Protein AF-X1HT19-F1 (afdb_monomer)

Radius of gyration: 30.24 Å; Cα contacts (8 Å, |Δi|>4): 237; chains: 1; bounding box: 86×41×74 Å

Sequence (241 aa):
MIETKEKNKDYINLGKIAEALSDKEFPFQIRIECEGREKFSLDYFKDFQGKMKNRTETDIIKILRSIRDYGFSFPFFYWKNSKNISYVMDGHGRLLALQLFKRMGGKLPLFPACHVFAKDKKEAKQKLLRLNSRFGTFDPEGMKEFVSGLEINIDDLDLPEFNMEEIIRSDETIGDDKIPEDIKSITRVGDLWELNEHRVLCGDSTDAEQVEKLMAGEKANMVFTDPPYGVKYDGTHLSSE

Foldseek 3Di:
DDPDPPPDDQDADLVVLCVLVVPDDPPDAADAQDAAPDWADLVQEDELCPVVDDDHSLLLSLLSVCCRPVGNNDAFEWEQAPVRRIYGLPCNSVSVSVVSSVVVVHDDDTTHYYYDDDHHSVRSVVVSCVVVDDDDDDDLVVVLVVCPPDPDPQSSDDDPRDDVCVSVCVVPPPCPPPDPPDDDDPDDQQDWDDDDPAIDGNYDPVDPVSVCVRQVPHDDPDDDDDDDDPDPDPPPPPPDD

Mean predicted aligned error: 15.37 Å

pLDDT: mean 82.14, std 17.75, range [32.72, 98.06]

Organism: NCBI:txid412755

Nearest PDB structures (foldseek):
  7ng0-assembly1_A-2  TM=6.475E-01  e=1.897E-04  Geobacillus thermoleovorans CCB_US3_UF5
  6ky4-assembly1_A  TM=7.482E-01  e=6.050E-04  Arabidopsis thaliana
  6sdk-assembly1_B  TM=6.100E-01  e=1.048E-03  Bacillus subtilis subsp. subtilis str. 168
  5uje-assembly1_A  TM=7.237E-01  e=7.070E-02  Staphylococcus aureus subsp. aureus str. Newman

Structure (mmCIF, N/CA/C/O backbone):
data_AF-X1HT19-F1
#
_entry.id   AF-X1HT19-F1
#
loop_
_atom_site.group_PDB
_atom_site.id
_atom_site.type_symbol
_atom_site.label_atom_id
_atom_site.label_alt_id
_atom_site.label_comp_id
_atom_site.label_asym_id
_atom_site.label_entity_id
_atom_site.label_seq_id
_atom_site.pdbx_PDB_ins_code
_atom_site.Cartn_x
_atom_site.Cartn_y
_atom_site.Cartn_z
_atom_site.occupancy
_atom_site.B_iso_or_equiv
_atom_site.auth_seq_id
_atom_site.auth_comp_id
_atom_site.auth_asym_id
_atom_site.auth_atom_id
_atom_site.pdbx_PDB_model_num
ATOM 1 N N . MET A 1 1 ? 46.184 -12.257 8.912 1.00 36.41 1 MET A N 1
ATOM 2 C CA . MET A 1 1 ? 44.920 -12.691 8.284 1.00 36.41 1 MET A CA 1
ATOM 3 C C . MET A 1 1 ? 43.797 -12.045 9.065 1.00 36.41 1 MET A C 1
ATOM 5 O O . MET A 1 1 ? 43.616 -12.382 10.223 1.00 36.41 1 MET A O 1
ATOM 9 N N . ILE A 1 2 ? 43.171 -11.016 8.498 1.00 32.72 2 ILE A N 1
ATOM 10 C CA . ILE A 1 2 ? 42.092 -10.277 9.156 1.00 32.72 2 ILE A CA 1
ATOM 11 C C . ILE A 1 2 ? 40.796 -10.982 8.766 1.00 32.72 2 ILE A C 1
ATOM 13 O O . ILE A 1 2 ? 40.351 -10.858 7.625 1.00 32.72 2 ILE A O 1
ATOM 17 N N . GLU A 1 3 ? 40.221 -11.740 9.698 1.00 37.66 3 GLU A N 1
ATOM 18 C CA . GLU A 1 3 ? 38.837 -12.206 9.615 1.00 37.66 3 GLU A CA 1
ATOM 19 C C . GLU A 1 3 ? 37.923 -10.985 9.510 1.00 37.66 3 GLU A C 1
ATOM 21 O O . GLU A 1 3 ? 37.617 -10.303 10.490 1.00 37.66 3 GLU A O 1
ATOM 26 N N . THR A 1 4 ? 37.496 -10.675 8.292 1.00 34.09 4 THR A N 1
ATOM 27 C CA . THR A 1 4 ? 36.419 -9.718 8.068 1.00 34.09 4 THR A CA 1
ATOM 28 C C . THR A 1 4 ? 35.130 -10.515 8.005 1.00 34.09 4 THR A C 1
ATOM 30 O O . THR A 1 4 ? 34.792 -11.103 6.985 1.00 34.09 4 THR A O 1
ATOM 33 N N . LYS A 1 5 ? 34.442 -10.548 9.151 1.00 33.91 5 LYS A N 1
ATOM 34 C CA . LYS A 1 5 ? 33.054 -10.985 9.312 1.00 33.91 5 LYS A CA 1
ATOM 35 C C . LYS A 1 5 ? 32.214 -10.495 8.127 1.00 33.91 5 LYS A C 1
ATOM 37 O O . LYS A 1 5 ? 31.996 -9.288 7.985 1.00 33.91 5 LYS A O 1
ATOM 42 N N . GLU A 1 6 ? 31.737 -11.419 7.297 1.00 36.56 6 GLU A N 1
ATOM 43 C CA . GLU A 1 6 ? 30.665 -11.146 6.344 1.00 36.56 6 GLU A CA 1
ATOM 44 C C . GLU A 1 6 ? 29.444 -10.680 7.142 1.00 36.56 6 GLU A C 1
ATOM 46 O O . GLU A 1 6 ? 28.810 -11.438 7.871 1.00 36.56 6 GLU A O 1
ATOM 51 N N . LYS A 1 7 ? 29.153 -9.379 7.071 1.00 36.06 7 LYS A N 1
ATOM 52 C CA . LYS A 1 7 ? 27.940 -8.803 7.647 1.00 36.06 7 LYS A CA 1
ATOM 53 C C . LYS A 1 7 ? 26.733 -9.436 6.949 1.00 36.06 7 LYS A C 1
ATOM 55 O O . LYS A 1 7 ? 26.599 -9.293 5.735 1.00 36.06 7 LYS A O 1
ATOM 60 N N . ASN A 1 8 ? 25.888 -10.098 7.742 1.00 34.25 8 ASN A N 1
ATOM 61 C CA . ASN A 1 8 ? 24.535 -10.560 7.421 1.00 34.25 8 ASN A CA 1
ATOM 62 C C . ASN A 1 8 ? 23.874 -9.664 6.359 1.00 34.25 8 ASN A C 1
ATOM 64 O O . ASN A 1 8 ? 23.547 -8.509 6.631 1.00 34.25 8 ASN A O 1
ATOM 68 N N . LYS A 1 9 ? 23.709 -10.175 5.134 1.00 46.25 9 LYS A N 1
ATOM 69 C CA . LYS A 1 9 ? 22.774 -9.591 4.1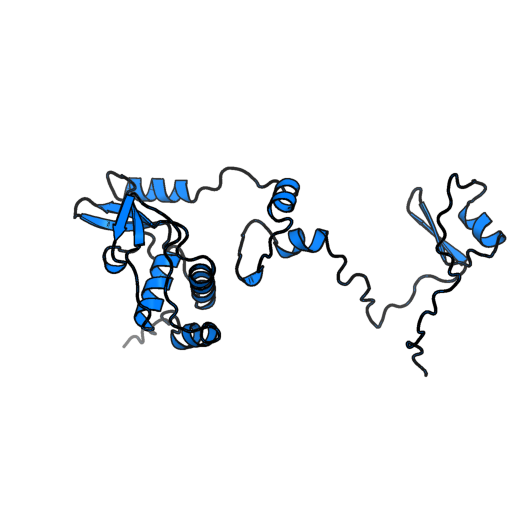69 1.00 46.25 9 LYS A CA 1
ATOM 70 C C . LYS A 1 9 ? 21.382 -9.980 4.647 1.00 46.25 9 LYS A C 1
ATOM 72 O O . LYS A 1 9 ? 21.109 -11.172 4.714 1.00 46.25 9 LYS A O 1
ATOM 77 N N . ASP A 1 10 ? 20.544 -8.995 4.949 1.00 51.00 10 ASP A N 1
ATOM 78 C CA . ASP A 1 10 ? 19.111 -9.163 5.204 1.00 51.00 10 ASP A CA 1
ATOM 79 C C . ASP A 1 10 ? 18.478 -9.957 4.046 1.00 51.00 10 ASP A C 1
ATOM 81 O O . ASP A 1 10 ? 18.196 -9.418 2.971 1.00 51.00 10 ASP A O 1
ATOM 85 N N . TYR A 1 11 ? 18.363 -11.274 4.210 1.00 68.81 11 TYR A N 1
ATOM 86 C CA . TYR A 1 11 ? 17.832 -12.171 3.192 1.00 68.81 11 TYR A CA 1
ATOM 87 C C . TYR A 1 11 ? 16.327 -12.280 3.401 1.00 68.81 11 TYR A C 1
ATOM 89 O O . TYR A 1 11 ? 15.886 -12.928 4.342 1.00 68.81 11 TYR A O 1
ATOM 97 N N . ILE A 1 12 ? 15.553 -11.665 2.503 1.00 82.44 12 ILE A N 1
ATOM 98 C CA . ILE A 1 12 ? 14.099 -11.839 2.451 1.00 82.44 12 ILE A CA 1
ATOM 99 C C . ILE A 1 12 ? 13.795 -13.323 2.209 1.00 82.44 12 ILE A C 1
ATOM 101 O O . ILE A 1 12 ? 14.157 -13.871 1.159 1.00 82.44 12 ILE A O 1
ATOM 105 N N . ASN A 1 13 ? 13.125 -13.971 3.160 1.00 87.75 13 ASN A N 1
ATOM 106 C CA . ASN A 1 13 ? 12.771 -15.385 3.054 1.00 87.75 13 ASN A CA 1
ATOM 107 C C . ASN A 1 13 ? 11.537 -15.586 2.154 1.00 87.75 13 ASN A C 1
ATOM 109 O O . ASN A 1 13 ? 10.400 -15.355 2.561 1.00 87.75 13 ASN A O 1
ATOM 113 N N . LEU A 1 14 ? 11.767 -16.064 0.926 1.00 86.75 14 LEU A N 1
ATOM 114 C CA . LEU A 1 14 ? 10.705 -16.344 -0.048 1.00 86.75 14 LEU A CA 1
ATOM 115 C C . LEU A 1 14 ? 9.724 -17.429 0.418 1.00 86.75 14 LEU A C 1
ATOM 117 O O . LEU A 1 14 ? 8.536 -17.322 0.137 1.00 86.75 14 LEU A O 1
ATOM 121 N N . GLY A 1 15 ? 10.204 -18.448 1.140 1.00 85.62 15 GLY A N 1
ATOM 122 C CA . GLY A 1 15 ? 9.357 -19.524 1.662 1.00 85.62 15 GLY A CA 1
ATOM 123 C C . GLY A 1 15 ? 8.329 -18.992 2.655 1.00 85.62 15 GLY A C 1
ATOM 124 O O . GLY A 1 15 ? 7.144 -19.259 2.501 1.00 85.62 15 GLY A O 1
ATOM 125 N N . LYS A 1 16 ? 8.770 -18.132 3.582 1.00 88.00 16 LYS A N 1
ATOM 126 C CA . LYS A 1 16 ? 7.892 -17.465 4.556 1.00 88.00 16 LYS A CA 1
ATOM 127 C C . LYS A 1 16 ? 6.823 -16.597 3.880 1.00 88.00 16 LYS A C 1
ATOM 129 O O . LYS A 1 16 ? 5.685 -16.561 4.332 1.00 88.00 16 LYS A O 1
ATOM 134 N N . ILE A 1 17 ? 7.178 -15.894 2.800 1.00 89.00 17 ILE A N 1
ATOM 135 C CA . ILE A 1 17 ? 6.220 -15.072 2.043 1.00 89.00 17 ILE A CA 1
ATOM 136 C C . ILE A 1 17 ? 5.193 -15.955 1.328 1.00 89.00 17 ILE A C 1
ATOM 138 O O . ILE A 1 17 ? 4.002 -15.660 1.389 1.00 89.00 17 ILE A O 1
ATOM 142 N N . ALA A 1 18 ? 5.639 -17.020 0.656 1.00 86.38 18 ALA A N 1
ATOM 143 C CA . ALA A 1 18 ? 4.750 -17.939 -0.050 1.00 86.38 18 ALA A CA 1
ATOM 144 C C . ALA A 1 18 ? 3.794 -18.658 0.915 1.00 86.38 18 ALA A C 1
ATOM 146 O O . ALA A 1 18 ? 2.601 -18.735 0.639 1.00 86.38 18 ALA A O 1
ATOM 147 N N . GLU A 1 19 ? 4.299 -19.117 2.062 1.00 87.38 19 GLU A N 1
ATOM 148 C CA . GLU A 1 19 ? 3.508 -19.736 3.130 1.00 87.38 19 GLU A CA 1
ATOM 149 C C . GLU A 1 19 ? 2.428 -18.776 3.649 1.00 87.38 19 GLU A C 1
ATOM 151 O O . GLU A 1 19 ? 1.248 -19.117 3.628 1.00 87.38 19 GLU A O 1
ATOM 156 N N . ALA A 1 20 ? 2.792 -17.531 3.978 1.00 86.50 20 ALA A N 1
ATOM 157 C CA . ALA A 1 20 ? 1.858 -16.511 4.474 1.00 86.50 20 ALA A CA 1
ATOM 158 C C . ALA A 1 20 ? 0.799 -16.040 3.450 1.00 86.50 20 ALA A C 1
ATOM 160 O O . ALA A 1 20 ? -0.108 -15.270 3.796 1.00 86.50 20 ALA A O 1
ATOM 161 N N . LEU A 1 21 ? 0.942 -16.438 2.182 1.00 84.69 21 LEU A N 1
ATOM 162 C CA . LEU A 1 21 ? 0.009 -16.153 1.090 1.00 84.69 21 LEU A CA 1
ATOM 163 C C . LEU A 1 21 ? -0.707 -17.413 0.578 1.00 84.69 21 LEU A C 1
ATOM 165 O O . LEU A 1 21 ? -1.577 -17.293 -0.286 1.00 84.69 21 LEU A O 1
ATOM 169 N N . SER A 1 22 ? -0.357 -18.596 1.092 1.00 77.94 22 SER A N 1
ATOM 170 C CA . SER A 1 22 ? -0.815 -19.892 0.576 1.00 77.94 22 SER A CA 1
ATOM 171 C C . SER A 1 22 ? -2.309 -20.153 0.788 1.00 77.94 22 SER A C 1
ATOM 173 O O . SER A 1 22 ? -2.908 -20.891 0.008 1.00 77.94 22 SER A O 1
ATOM 175 N N . ASP A 1 23 ? -2.930 -19.466 1.748 1.00 70.31 23 ASP A N 1
ATOM 176 C CA . ASP A 1 23 ? -4.338 -19.636 2.128 1.00 70.31 23 ASP A CA 1
ATOM 177 C C . ASP A 1 23 ? -5.349 -19.298 1.009 1.00 70.31 23 ASP A C 1
ATOM 179 O O . ASP A 1 23 ? -6.526 -19.634 1.125 1.00 70.31 23 ASP A O 1
ATOM 183 N N . LYS A 1 24 ? -4.933 -18.608 -0.068 1.00 65.19 24 LYS A N 1
ATOM 184 C CA . LYS A 1 24 ? -5.828 -18.130 -1.146 1.00 65.19 24 LYS A CA 1
ATOM 185 C C . LYS A 1 24 ? -5.194 -18.200 -2.543 1.00 65.19 24 LYS A C 1
ATOM 187 O O . LYS A 1 24 ? -5.020 -17.165 -3.180 1.00 65.19 24 LYS A O 1
ATOM 192 N N . GLU A 1 25 ? -4.850 -19.406 -3.004 1.00 70.75 25 GLU A N 1
ATOM 193 C CA . GLU A 1 25 ? -4.277 -19.673 -4.340 1.00 70.75 25 GLU A CA 1
ATOM 194 C C . GLU A 1 25 ? -3.026 -18.830 -4.643 1.00 70.75 25 GLU A C 1
ATOM 196 O O . GLU A 1 25 ? -3.057 -17.817 -5.342 1.00 70.75 25 GLU A O 1
ATOM 201 N N . PHE A 1 26 ? -1.879 -19.266 -4.122 1.00 82.00 26 PHE A N 1
ATOM 202 C CA . PHE A 1 26 ? -0.587 -18.677 -4.456 1.00 82.00 26 PHE A CA 1
ATOM 203 C C . PHE A 1 26 ? 0.192 -19.583 -5.430 1.00 82.00 26 PHE A C 1
ATOM 205 O O . PHE A 1 26 ? 0.350 -20.771 -5.148 1.00 82.00 26 PHE A O 1
ATOM 212 N N . PRO A 1 27 ? 0.735 -19.057 -6.544 1.00 86.50 27 PRO A N 1
ATOM 213 C CA . PRO A 1 27 ? 0.654 -17.669 -6.994 1.00 86.50 27 PRO A CA 1
ATOM 214 C C . PRO A 1 27 ? -0.698 -17.328 -7.646 1.00 86.50 27 PRO A C 1
ATOM 216 O O . PRO A 1 27 ? -1.184 -18.055 -8.508 1.00 86.50 27 PRO A O 1
ATOM 219 N N . PHE A 1 28 ? -1.244 -16.161 -7.304 1.00 92.81 28 PHE A N 1
ATOM 220 C CA . PHE A 1 28 ? -2.500 -15.654 -7.863 1.00 92.81 28 PHE A CA 1
ATOM 221 C C . PHE A 1 28 ? -2.304 -14.945 -9.215 1.00 92.81 28 PHE A C 1
ATOM 223 O O . PHE A 1 28 ? -1.209 -14.499 -9.570 1.00 92.81 28 PHE A O 1
ATOM 230 N N . GLN A 1 29 ? -3.382 -14.782 -9.985 1.00 94.12 29 GLN A N 1
ATOM 231 C CA . GLN A 1 29 ? -3.354 -13.947 -11.188 1.00 94.12 29 GLN A CA 1
ATOM 232 C C . GLN A 1 29 ? -3.490 -12.462 -10.822 1.00 94.12 29 GLN A C 1
ATOM 234 O O . GLN A 1 29 ? -4.456 -12.052 -10.184 1.00 94.12 29 GLN A O 1
ATOM 239 N N . ILE A 1 30 ? -2.543 -11.635 -11.270 1.00 96.81 30 ILE A N 1
ATOM 240 C CA . ILE A 1 30 ? -2.594 -10.183 -11.054 1.00 96.81 30 ILE A CA 1
ATOM 241 C C . ILE A 1 30 ? -3.593 -9.550 -12.029 1.00 96.81 30 ILE A C 1
ATOM 243 O O . ILE A 1 30 ? -3.410 -9.627 -13.248 1.00 96.81 30 ILE A O 1
ATOM 247 N N . ARG A 1 31 ? -4.613 -8.876 -11.487 1.00 97.19 31 ARG A N 1
ATOM 248 C CA . ARG A 1 31 ? -5.539 -8.021 -12.246 1.00 97.19 31 ARG A CA 1
ATOM 249 C C . ARG A 1 31 ? -4.945 -6.622 -12.411 1.00 97.19 31 ARG A C 1
ATOM 251 O O . ARG A 1 31 ? -4.288 -6.122 -11.501 1.00 97.19 31 ARG A O 1
ATOM 258 N N . ILE A 1 32 ? -5.141 -5.998 -13.570 1.00 97.94 32 ILE A N 1
ATOM 259 C CA . ILE A 1 32 ? -4.747 -4.603 -13.809 1.00 97.94 32 ILE A CA 1
ATOM 260 C C . ILE A 1 32 ? -5.992 -3.738 -13.646 1.00 97.94 32 ILE A C 1
ATOM 262 O O . ILE A 1 32 ? -6.886 -3.817 -14.479 1.00 97.94 32 ILE A O 1
ATOM 266 N N . GLU A 1 33 ? -6.011 -2.917 -12.599 1.00 97.75 33 GLU A N 1
ATOM 267 C CA . GLU A 1 33 ? -7.169 -2.100 -12.193 1.00 97.75 33 GLU A CA 1
ATOM 268 C C . GLU A 1 33 ? -6.860 -0.600 -12.327 1.00 97.75 33 GLU A C 1
ATOM 270 O O . GLU A 1 33 ? -7.429 0.250 -11.649 1.00 97.75 33 GLU A O 1
ATOM 275 N N . CYS A 1 34 ? -5.890 -0.258 -13.179 1.00 97.12 34 CYS A N 1
ATOM 276 C CA . CYS A 1 34 ? -5.561 1.122 -13.502 1.00 97.12 34 CYS A CA 1
ATOM 277 C C . CYS A 1 34 ? -5.062 1.273 -14.936 1.00 97.12 34 CYS A C 1
ATOM 279 O O . CYS A 1 34 ? -4.652 0.314 -15.599 1.00 97.12 34 CYS A O 1
ATOM 281 N N . GLU A 1 35 ? -5.046 2.520 -15.390 1.00 94.94 35 GLU A N 1
ATOM 282 C CA . GLU A 1 35 ? -4.479 2.907 -16.671 1.00 94.94 35 GLU A CA 1
ATOM 283 C C . GLU A 1 35 ? -3.213 3.747 -16.497 1.00 94.94 35 GLU A C 1
ATOM 285 O O . GLU A 1 35 ? -2.925 4.334 -15.454 1.00 94.94 35 GLU A O 1
ATOM 290 N N . GLY A 1 36 ? -2.428 3.787 -17.563 1.00 90.25 36 GLY A N 1
ATOM 291 C CA . GLY A 1 36 ? -1.215 4.574 -17.689 1.00 90.25 36 GLY A CA 1
ATOM 292 C C . GLY A 1 36 ? -0.989 4.851 -19.165 1.00 90.25 36 GLY A C 1
ATOM 293 O O . GLY A 1 36 ? -1.585 4.196 -20.023 1.00 90.25 36 GLY A O 1
ATOM 294 N N . ARG A 1 37 ? -0.125 5.818 -19.476 1.00 91.25 37 ARG A N 1
ATOM 295 C CA . ARG A 1 37 ? 0.134 6.189 -20.875 1.00 91.25 37 ARG A CA 1
ATOM 296 C C . ARG A 1 37 ? 0.699 5.017 -21.686 1.00 91.25 37 ARG A C 1
ATOM 298 O O . ARG A 1 37 ? 0.414 4.907 -22.872 1.00 91.25 37 ARG A O 1
ATOM 305 N N . GLU A 1 38 ? 1.501 4.166 -21.053 1.00 93.00 38 GLU A N 1
ATOM 306 C CA . GLU A 1 38 ? 2.159 3.016 -21.676 1.00 93.00 38 GLU A CA 1
ATOM 307 C C . GLU A 1 38 ? 2.067 1.784 -20.761 1.00 93.00 38 GLU A C 1
ATOM 309 O O . GLU A 1 38 ? 1.816 1.912 -19.561 1.00 93.00 38 GLU A O 1
ATOM 314 N N . LYS A 1 39 ? 2.284 0.583 -21.313 1.00 96.00 39 LYS A N 1
ATOM 315 C CA . LYS A 1 39 ? 2.328 -0.679 -20.556 1.00 96.00 39 LYS A CA 1
ATOM 316 C C . LYS A 1 39 ? 3.657 -1.389 -20.802 1.00 96.00 39 LYS A C 1
ATOM 318 O O . LYS A 1 39 ? 4.048 -1.572 -21.952 1.00 96.00 39 LYS A O 1
ATOM 323 N N . PHE A 1 40 ? 4.338 -1.815 -19.740 1.00 96.50 40 PHE A N 1
ATOM 324 C CA . PHE A 1 40 ? 5.678 -2.409 -19.828 1.00 96.50 40 PHE A CA 1
ATOM 325 C C . PHE A 1 40 ? 5.797 -3.719 -19.047 1.00 96.50 40 PHE A C 1
ATOM 327 O O . PHE A 1 40 ? 5.140 -3.909 -18.027 1.00 96.50 40 PHE A O 1
ATOM 334 N N . SER A 1 41 ? 6.693 -4.608 -19.489 1.00 97.38 41 SER A N 1
ATOM 335 C CA . SER A 1 41 ? 7.158 -5.716 -18.646 1.00 97.38 41 SER A CA 1
ATOM 336 C C . SER A 1 41 ? 7.875 -5.153 -17.419 1.00 97.38 41 SER A C 1
ATOM 338 O O . SER A 1 41 ? 8.585 -4.152 -17.525 1.00 97.38 41 SER A O 1
ATOM 340 N N . LEU A 1 42 ? 7.752 -5.822 -16.270 1.00 96.19 42 LEU A N 1
ATOM 341 C CA . LEU A 1 42 ? 8.456 -5.420 -15.050 1.00 96.19 42 LEU A CA 1
ATOM 342 C C . LEU A 1 42 ? 9.980 -5.336 -15.255 1.00 96.19 42 LEU A C 1
ATOM 344 O O . LEU A 1 42 ? 10.629 -4.457 -14.693 1.00 96.19 42 LEU A O 1
ATOM 348 N N . ASP A 1 43 ? 10.540 -6.202 -16.109 1.00 95.06 43 ASP A N 1
ATOM 349 C CA . ASP A 1 43 ? 11.981 -6.256 -16.400 1.00 95.06 43 ASP A CA 1
ATOM 350 C C . ASP A 1 43 ? 12.493 -5.009 -17.149 1.00 95.06 43 ASP A C 1
ATOM 352 O O . ASP A 1 43 ? 13.702 -4.793 -17.252 1.00 95.06 43 ASP A O 1
ATOM 356 N N . TYR A 1 44 ? 11.590 -4.167 -17.665 1.00 94.44 44 TYR A N 1
ATOM 357 C CA . TYR A 1 44 ? 11.942 -2.901 -18.309 1.00 94.44 44 TYR A CA 1
ATOM 358 C C . TYR A 1 44 ? 12.476 -1.862 -17.316 1.00 94.44 44 TYR A C 1
ATOM 360 O O . TYR A 1 44 ? 13.194 -0.938 -17.710 1.00 94.44 44 TYR A O 1
ATOM 368 N N . PHE A 1 45 ? 12.132 -1.992 -16.034 1.00 95.06 45 PHE A N 1
ATOM 369 C CA . PHE A 1 45 ? 12.453 -0.986 -15.039 1.00 95.06 45 PHE A CA 1
ATOM 370 C C . PHE A 1 45 ? 13.610 -1.378 -14.124 1.00 95.06 45 PHE A C 1
ATOM 372 O O . PHE A 1 45 ? 13.739 -2.515 -13.671 1.00 95.06 45 PHE A O 1
ATOM 379 N N . LYS A 1 46 ? 14.420 -0.377 -13.777 1.00 94.81 46 LYS A N 1
ATOM 380 C CA . LYS A 1 46 ? 15.380 -0.441 -12.673 1.00 94.81 46 LYS A CA 1
ATOM 381 C C . LYS A 1 46 ? 14.876 0.360 -11.481 1.00 94.81 46 LYS A C 1
ATOM 383 O O . LYS A 1 46 ? 14.141 1.330 -11.632 1.00 94.81 46 LYS A O 1
ATOM 388 N N . ASP A 1 47 ? 15.318 -0.022 -10.294 1.00 92.50 47 ASP A N 1
ATOM 389 C CA . ASP A 1 47 ? 15.048 0.731 -9.074 1.00 92.50 47 ASP A CA 1
ATOM 390 C C . ASP A 1 47 ? 15.810 2.074 -9.074 1.00 92.50 47 ASP A C 1
ATOM 392 O O . ASP A 1 47 ? 17.005 2.118 -9.396 1.00 92.50 47 ASP A O 1
ATOM 396 N N . PHE A 1 48 ? 15.122 3.180 -8.760 1.00 93.06 48 PHE A N 1
ATOM 397 C CA . PHE A 1 48 ? 15.743 4.507 -8.655 1.00 93.06 48 PHE A CA 1
ATOM 398 C C . PHE A 1 48 ? 16.191 4.851 -7.232 1.00 93.06 48 PHE A C 1
ATOM 400 O O . PHE A 1 48 ? 17.215 5.523 -7.055 1.00 93.06 48 PHE A O 1
ATOM 407 N N . GLN A 1 49 ? 15.409 4.431 -6.234 1.00 84.94 49 GLN A N 1
ATOM 408 C CA . GLN A 1 49 ? 15.542 4.819 -4.830 1.00 84.94 49 GLN A CA 1
ATOM 409 C C . GLN A 1 49 ? 16.792 4.238 -4.148 1.00 84.94 49 GLN A C 1
ATOM 411 O O . GLN A 1 49 ? 17.345 4.861 -3.237 1.00 84.94 49 GLN A O 1
ATOM 416 N N . GLY A 1 50 ? 17.283 3.086 -4.597 1.00 84.69 50 GLY A N 1
ATOM 417 C CA . GLY A 1 50 ? 18.380 2.365 -3.969 1.00 84.69 50 GLY A CA 1
ATOM 418 C C . GLY A 1 50 ? 18.036 1.954 -2.535 1.00 84.69 50 GLY A C 1
ATOM 419 O O . GLY A 1 50 ? 16.924 1.542 -2.232 1.00 84.69 50 GLY A O 1
ATOM 420 N N . LYS A 1 51 ? 18.995 2.105 -1.616 1.00 82.19 51 LYS A N 1
ATOM 421 C CA . LYS A 1 51 ? 18.871 1.678 -0.208 1.00 82.19 51 LYS A CA 1
ATOM 422 C C . LYS A 1 51 ? 18.159 2.689 0.707 1.00 82.19 51 LYS A C 1
ATOM 424 O O . LYS A 1 51 ? 18.402 2.699 1.906 1.00 82.19 51 LYS A O 1
ATOM 429 N N . MET A 1 52 ? 17.347 3.594 0.161 1.00 80.19 52 MET A N 1
ATOM 430 C CA . MET A 1 52 ? 16.702 4.644 0.966 1.00 80.19 52 MET A CA 1
ATOM 431 C C . MET A 1 52 ? 15.609 4.093 1.893 1.00 80.19 52 MET A C 1
ATOM 433 O O . MET A 1 52 ? 15.378 4.658 2.955 1.00 80.19 52 MET A O 1
ATOM 437 N N . LYS A 1 53 ? 14.916 3.025 1.476 1.00 82.19 53 LYS A N 1
ATOM 438 C CA . LYS A 1 53 ? 13.874 2.352 2.260 1.00 82.19 53 LYS A CA 1
ATOM 439 C C . LYS A 1 53 ? 14.106 0.847 2.218 1.00 82.19 53 LYS A C 1
ATOM 441 O O . LYS A 1 53 ? 14.070 0.254 1.139 1.00 82.19 53 LYS A O 1
ATOM 446 N N . ASN A 1 54 ? 14.319 0.253 3.386 1.00 85.25 54 ASN A N 1
ATOM 447 C CA . ASN A 1 54 ? 14.351 -1.197 3.550 1.00 85.25 54 ASN A CA 1
ATOM 448 C C . ASN A 1 54 ? 12.919 -1.727 3.663 1.00 85.25 54 ASN A C 1
ATOM 450 O O . ASN A 1 54 ? 12.019 -0.987 4.057 1.00 85.25 54 ASN A O 1
ATOM 454 N N . ARG A 1 55 ? 12.712 -2.984 3.273 1.00 88.62 55 ARG A N 1
ATOM 455 C CA . ARG A 1 55 ? 11.419 -3.667 3.361 1.00 88.62 55 ARG A CA 1
ATOM 456 C C . ARG A 1 55 ? 11.631 -5.066 3.905 1.00 88.62 55 ARG A C 1
ATOM 458 O O . ARG A 1 55 ? 12.533 -5.767 3.447 1.00 88.62 55 ARG A O 1
ATOM 465 N N . THR A 1 56 ? 10.807 -5.420 4.873 1.00 91.31 56 THR A N 1
ATOM 466 C CA . THR A 1 56 ? 10.756 -6.725 5.532 1.00 91.31 56 THR A CA 1
ATOM 467 C C . THR A 1 56 ? 9.875 -7.696 4.745 1.00 91.31 56 THR A C 1
ATOM 469 O O . THR A 1 56 ? 9.144 -7.285 3.841 1.00 91.31 56 THR A O 1
ATOM 472 N N . GLU A 1 57 ? 9.893 -8.986 5.089 1.00 92.00 57 GLU A N 1
ATOM 473 C CA . GLU A 1 57 ? 8.936 -9.957 4.543 1.00 92.00 57 GLU A CA 1
ATOM 474 C C . GLU A 1 57 ? 7.491 -9.513 4.774 1.00 92.00 57 GLU A C 1
ATOM 476 O O . GLU A 1 57 ? 6.669 -9.630 3.869 1.00 92.00 57 GLU A O 1
ATOM 481 N N . THR A 1 58 ? 7.196 -8.967 5.956 1.00 90.38 58 THR A N 1
ATOM 482 C CA . THR A 1 58 ? 5.862 -8.483 6.319 1.00 90.38 58 THR A CA 1
ATOM 483 C C . THR A 1 58 ? 5.4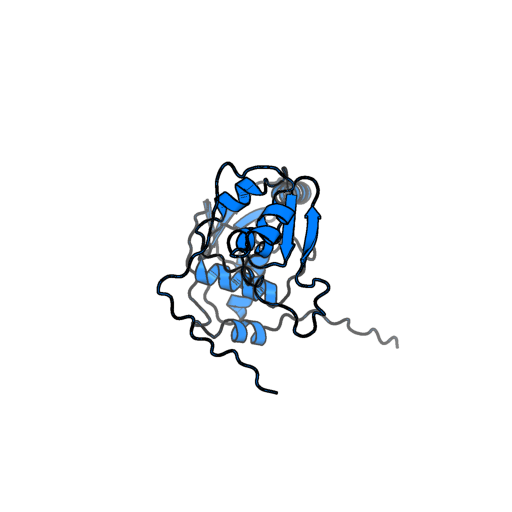00 -7.377 5.373 1.00 90.38 58 THR A C 1
ATOM 485 O O . THR A 1 58 ? 4.286 -7.451 4.860 1.00 90.38 58 THR A O 1
ATOM 488 N N . ASP A 1 59 ? 6.264 -6.409 5.053 1.00 91.69 59 ASP A N 1
ATOM 489 C CA . ASP A 1 59 ? 5.936 -5.341 4.095 1.00 91.69 59 ASP A CA 1
ATOM 490 C C . ASP A 1 59 ? 5.618 -5.910 2.708 1.00 91.69 59 ASP A C 1
ATOM 492 O O . ASP A 1 59 ? 4.684 -5.471 2.037 1.00 91.69 59 ASP A O 1
ATOM 496 N N . ILE A 1 60 ? 6.395 -6.905 2.266 1.00 93.69 60 ILE A N 1
ATOM 497 C CA . ILE A 1 60 ? 6.172 -7.563 0.976 1.00 93.69 60 ILE A CA 1
ATOM 498 C C . ILE A 1 60 ? 4.849 -8.330 0.975 1.00 93.69 60 ILE A C 1
ATOM 500 O O . ILE A 1 60 ? 4.108 -8.237 -0.003 1.00 93.69 60 ILE A O 1
ATOM 504 N N . ILE A 1 61 ? 4.532 -9.045 2.057 1.00 92.19 61 ILE A N 1
ATOM 505 C CA . ILE A 1 61 ? 3.264 -9.768 2.212 1.00 92.19 61 ILE A CA 1
ATOM 506 C C . ILE A 1 61 ? 2.089 -8.789 2.133 1.00 92.19 61 ILE A C 1
ATOM 508 O O . ILE A 1 61 ? 1.187 -9.020 1.328 1.00 92.19 61 ILE A O 1
ATOM 512 N N . LYS A 1 62 ? 2.124 -7.672 2.874 1.00 91.88 62 LYS A N 1
ATOM 513 C CA . LYS A 1 62 ? 1.072 -6.638 2.832 1.00 91.88 62 LYS A CA 1
ATOM 514 C C . LYS A 1 62 ? 0.886 -6.068 1.421 1.00 91.88 62 LYS A C 1
ATOM 516 O O . LYS A 1 62 ? -0.231 -6.005 0.913 1.00 91.88 62 LYS A O 1
ATOM 521 N N . ILE A 1 63 ? 1.982 -5.736 0.731 1.00 93.81 63 ILE A N 1
ATOM 522 C CA . ILE A 1 63 ? 1.924 -5.231 -0.653 1.00 93.81 63 ILE A CA 1
ATOM 523 C C . ILE A 1 63 ? 1.319 -6.274 -1.605 1.00 93.81 63 ILE A C 1
ATOM 525 O O . ILE A 1 63 ? 0.503 -5.922 -2.455 1.00 93.81 63 ILE A O 1
ATOM 529 N N . LEU A 1 64 ? 1.706 -7.548 -1.493 1.00 94.19 64 LEU A N 1
ATOM 530 C CA . LEU A 1 64 ? 1.168 -8.605 -2.354 1.00 94.19 64 LEU A CA 1
ATOM 531 C C . LEU A 1 64 ? -0.304 -8.907 -2.057 1.00 94.19 64 LEU A C 1
ATOM 533 O O . LEU A 1 64 ? -1.052 -9.128 -3.007 1.00 94.19 64 LEU A O 1
ATOM 537 N N . ARG A 1 65 ? -0.737 -8.861 -0.789 1.00 92.19 65 ARG A N 1
ATOM 538 C CA . ARG A 1 65 ? -2.159 -8.951 -0.412 1.00 92.19 65 ARG A CA 1
ATOM 539 C C . ARG A 1 65 ? -2.961 -7.816 -1.035 1.00 92.19 65 ARG A C 1
ATOM 541 O O . ARG A 1 65 ? -3.930 -8.083 -1.735 1.00 92.19 65 ARG A O 1
ATOM 548 N N . SER A 1 66 ? -2.476 -6.580 -0.918 1.00 92.25 66 SER A N 1
ATOM 549 C CA . SER A 1 66 ? -3.101 -5.422 -1.563 1.00 92.25 66 SER A CA 1
ATOM 550 C C . SER A 1 66 ? -3.231 -5.605 -3.085 1.00 92.25 66 SER A C 1
ATOM 552 O O . SER A 1 66 ? -4.311 -5.412 -3.636 1.00 92.25 66 SER A O 1
ATOM 554 N N . ILE A 1 67 ? -2.178 -6.076 -3.768 1.00 94.81 67 ILE A N 1
ATOM 555 C CA . ILE A 1 67 ? -2.225 -6.340 -5.220 1.00 94.81 67 ILE A CA 1
ATOM 556 C C . ILE A 1 67 ? -3.178 -7.497 -5.572 1.00 94.81 67 ILE A C 1
ATOM 558 O O . ILE A 1 67 ? -3.796 -7.473 -6.635 1.00 94.81 67 ILE A O 1
ATOM 562 N N . ARG A 1 68 ? -3.298 -8.523 -4.725 1.00 93.12 68 ARG A N 1
ATOM 563 C CA . ARG A 1 68 ? -4.240 -9.638 -4.926 1.00 93.12 68 ARG A CA 1
ATOM 564 C C . ARG A 1 68 ? -5.688 -9.160 -4.826 1.00 93.12 68 ARG A C 1
ATOM 566 O O . ARG A 1 68 ? -6.510 -9.474 -5.692 1.00 93.12 68 ARG A O 1
ATOM 573 N N . ASP A 1 69 ? -5.976 -8.410 -3.769 1.00 91.12 69 ASP A N 1
ATOM 574 C CA . ASP A 1 69 ? -7.337 -8.068 -3.368 1.00 91.12 69 ASP A CA 1
ATOM 575 C C . ASP A 1 69 ? -7.874 -6.911 -4.220 1.00 91.12 69 ASP A C 1
ATOM 577 O O . ASP A 1 69 ? -8.955 -7.029 -4.796 1.00 91.12 69 ASP A O 1
ATOM 581 N N . TYR A 1 70 ? -7.064 -5.874 -4.448 1.00 92.69 70 TYR A N 1
ATOM 582 C CA . TYR A 1 70 ? -7.454 -4.660 -5.181 1.00 92.69 70 TYR A CA 1
ATOM 583 C C . TYR A 1 70 ? -6.892 -4.575 -6.605 1.00 92.69 70 TYR A C 1
ATOM 585 O O . TYR A 1 70 ? -7.121 -3.591 -7.311 1.00 92.69 70 TYR A O 1
ATOM 593 N N . GLY A 1 71 ? -6.138 -5.588 -7.040 1.00 95.69 71 GLY A N 1
ATOM 594 C CA . GLY A 1 71 ? -5.406 -5.547 -8.300 1.00 95.69 71 GLY A CA 1
ATOM 595 C C . GLY A 1 71 ? -4.232 -4.565 -8.272 1.00 95.69 71 GLY A C 1
ATOM 596 O O . GLY A 1 71 ? -3.887 -3.947 -7.267 1.00 95.69 71 GLY A O 1
ATOM 597 N N . PHE A 1 72 ? -3.573 -4.402 -9.414 1.00 97.38 72 PHE A N 1
ATOM 598 C CA . PHE A 1 72 ? -2.579 -3.354 -9.596 1.00 97.38 72 PHE A CA 1
ATOM 599 C C . PHE A 1 72 ? -3.302 -2.025 -9.864 1.00 97.38 72 PHE A C 1
ATOM 601 O O . PHE A 1 72 ? -3.543 -1.675 -11.021 1.00 97.38 72 PHE A O 1
ATOM 608 N N . SER A 1 73 ? -3.680 -1.319 -8.796 1.00 96.44 73 SER A N 1
ATOM 609 C CA . SER A 1 73 ? -4.613 -0.174 -8.840 1.00 96.44 73 SER A CA 1
ATOM 610 C C . SER A 1 73 ? -3.963 1.194 -9.086 1.00 96.44 73 SER A C 1
ATOM 612 O O . SER A 1 73 ? -4.659 2.192 -9.234 1.00 96.44 73 SER A O 1
ATOM 614 N N . PHE A 1 74 ? -2.632 1.273 -9.159 1.00 96.00 74 PHE A N 1
ATOM 615 C CA . PHE A 1 74 ? -1.918 2.529 -9.419 1.00 96.00 74 PHE A CA 1
ATOM 616 C C . PHE A 1 74 ? -0.808 2.307 -10.446 1.00 96.00 74 PHE A C 1
ATOM 618 O O . PHE A 1 74 ? -0.088 1.318 -10.324 1.00 96.00 74 PHE A O 1
ATOM 625 N N . PRO A 1 75 ? -0.578 3.197 -11.424 1.00 97.00 75 PRO A N 1
ATOM 626 C CA . PRO A 1 75 ? 0.510 3.014 -12.378 1.00 97.00 75 PRO A CA 1
ATOM 627 C C . PRO A 1 75 ? 1.886 3.164 -11.708 1.00 97.00 75 PRO A C 1
ATOM 629 O O . PRO A 1 75 ? 2.023 3.675 -10.590 1.00 97.00 75 PRO A O 1
ATOM 632 N N . PHE A 1 76 ? 2.937 2.725 -12.400 1.00 97.44 76 PHE A N 1
ATOM 633 C CA . PHE A 1 76 ? 4.302 3.133 -12.067 1.00 97.44 76 PHE A CA 1
ATOM 634 C C . PHE A 1 76 ? 4.579 4.537 -12.601 1.00 97.44 76 PHE A C 1
ATOM 636 O O . PHE A 1 76 ? 4.306 4.828 -13.764 1.00 97.44 76 PHE A O 1
ATOM 643 N N . PHE A 1 77 ? 5.224 5.385 -11.807 1.00 96.56 77 PHE A N 1
ATOM 644 C CA . PHE A 1 77 ? 5.870 6.584 -12.339 1.00 96.56 77 PHE A CA 1
ATOM 645 C C . PHE A 1 77 ? 7.332 6.267 -12.599 1.00 96.56 77 PHE A C 1
ATOM 647 O O . PHE A 1 77 ? 8.010 5.747 -11.713 1.00 96.56 77 PHE A O 1
ATOM 654 N N . TYR A 1 78 ? 7.835 6.564 -13.793 1.00 97.06 78 TYR A N 1
ATOM 655 C CA . TYR A 1 78 ? 9.219 6.257 -14.153 1.00 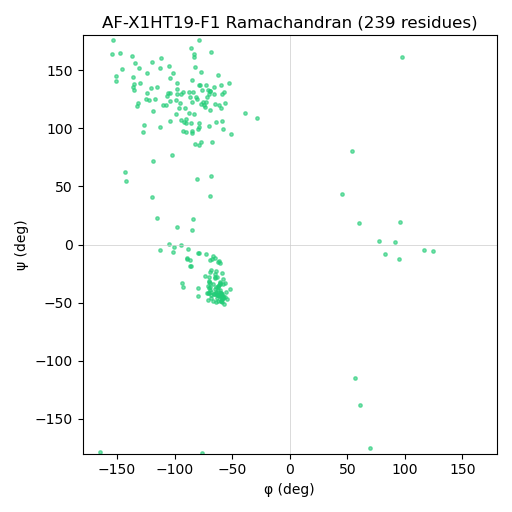97.06 78 TYR A CA 1
ATOM 656 C C . TYR A 1 78 ? 9.905 7.428 -14.843 1.00 97.06 78 TYR A C 1
ATOM 658 O O . TYR A 1 78 ? 9.258 8.251 -15.479 1.00 97.06 78 TYR A O 1
ATOM 666 N N . TRP A 1 79 ? 11.230 7.469 -14.769 1.00 97.31 79 TRP A N 1
ATOM 667 C CA . TRP A 1 79 ? 12.070 8.407 -15.507 1.00 97.31 79 TRP A CA 1
ATOM 668 C C . TRP A 1 79 ? 13.048 7.650 -16.395 1.00 97.31 79 TRP A C 1
ATOM 670 O O . TRP A 1 79 ? 13.688 6.692 -15.954 1.00 97.31 79 TRP A O 1
ATOM 680 N N . LYS A 1 80 ? 13.184 8.086 -17.647 1.00 97.06 80 LYS A N 1
ATOM 681 C CA . LYS A 1 80 ? 14.173 7.552 -18.581 1.00 97.06 80 LYS A CA 1
ATOM 682 C C . LYS A 1 80 ? 15.389 8.475 -18.637 1.00 97.06 80 LYS A C 1
ATOM 684 O O . LYS A 1 80 ? 15.265 9.663 -18.920 1.00 97.06 80 LYS A O 1
ATOM 689 N N . ASN A 1 81 ? 16.575 7.929 -18.373 1.00 95.56 81 ASN A N 1
ATOM 690 C CA . ASN A 1 81 ? 17.814 8.705 -18.451 1.00 95.56 81 ASN A CA 1
ATOM 691 C C . ASN A 1 81 ? 18.302 8.884 -19.904 1.00 95.56 81 ASN A C 1
ATOM 693 O O . ASN A 1 81 ? 17.781 8.276 -20.837 1.00 95.56 81 ASN A O 1
ATOM 697 N N . SER A 1 82 ? 19.382 9.650 -20.091 1.00 94.00 82 SER A N 1
ATOM 698 C CA . SER A 1 82 ? 20.006 9.884 -21.406 1.00 94.00 82 SER A CA 1
ATOM 699 C C . SER A 1 82 ? 20.542 8.627 -22.106 1.00 94.00 82 SER A C 1
ATOM 701 O O . SER A 1 82 ? 20.824 8.666 -23.298 1.00 94.00 82 SER A O 1
ATOM 703 N N . LYS A 1 83 ? 20.676 7.503 -21.390 1.00 95.06 83 LYS A N 1
ATOM 704 C CA . LYS A 1 83 ? 21.074 6.194 -21.931 1.00 95.06 83 LYS A CA 1
ATOM 705 C C . LYS A 1 83 ? 19.869 5.284 -22.212 1.00 95.06 83 LYS A C 1
ATOM 707 O O . LYS A 1 83 ? 20.046 4.078 -22.347 1.00 95.06 83 LYS A O 1
ATOM 712 N N . ASN A 1 84 ? 18.653 5.835 -22.249 1.00 93.19 84 ASN A N 1
ATOM 713 C CA . ASN A 1 84 ? 17.393 5.107 -22.422 1.00 93.19 84 ASN A CA 1
ATOM 714 C C . ASN A 1 84 ? 17.083 4.060 -21.338 1.00 93.19 84 ASN A C 1
ATOM 716 O O . ASN A 1 84 ? 16.226 3.200 -21.538 1.00 93.19 84 ASN A O 1
ATOM 720 N N . ILE A 1 85 ? 17.726 4.148 -20.171 1.00 95.56 85 ILE A N 1
ATOM 721 C CA . ILE A 1 85 ? 17.433 3.278 -19.030 1.00 95.56 85 ILE A CA 1
ATOM 722 C C . ILE A 1 85 ? 16.258 3.868 -18.254 1.00 95.56 85 ILE A C 1
ATOM 724 O O . ILE A 1 85 ? 16.336 5.006 -17.784 1.00 95.56 85 ILE A O 1
ATOM 728 N N . SER A 1 86 ? 15.201 3.074 -18.103 1.00 96.75 86 SER A N 1
ATOM 729 C CA . SER A 1 86 ? 13.998 3.420 -17.345 1.00 96.75 86 SER A CA 1
ATOM 730 C C . SER A 1 86 ? 14.162 3.079 -15.865 1.00 96.75 86 SER A C 1
ATOM 732 O O . SER A 1 86 ? 14.480 1.945 -15.503 1.00 96.75 86 SER A O 1
ATOM 734 N N . TYR A 1 87 ? 13.916 4.060 -15.007 1.00 96.94 87 TYR A N 1
ATOM 735 C CA . TYR A 1 87 ? 13.990 3.942 -13.558 1.00 96.94 87 TYR A CA 1
ATOM 736 C C . TYR A 1 87 ? 12.614 4.189 -12.938 1.00 96.94 87 TYR A C 1
ATOM 738 O O . TYR A 1 87 ? 12.038 5.247 -13.185 1.00 96.94 87 TYR A O 1
ATOM 746 N N . VAL A 1 88 ? 12.099 3.259 -12.128 1.00 96.31 88 VAL A N 1
ATOM 747 C CA . VAL A 1 88 ? 10.877 3.489 -11.337 1.00 96.31 88 VAL A CA 1
ATOM 748 C C . VAL A 1 88 ? 11.162 4.590 -10.330 1.00 96.31 88 VAL A C 1
ATOM 750 O O . VAL A 1 88 ? 12.071 4.441 -9.529 1.00 96.31 88 VAL A O 1
ATOM 753 N N . MET A 1 89 ? 10.402 5.679 -10.380 1.00 94.44 89 MET A N 1
ATOM 754 C CA . MET A 1 89 ? 10.438 6.769 -9.410 1.00 94.44 89 MET A CA 1
ATOM 755 C C . MET A 1 89 ? 9.401 6.590 -8.306 1.00 94.44 89 MET A C 1
ATOM 757 O O . MET A 1 89 ? 9.655 6.993 -7.181 1.00 94.44 89 MET A O 1
ATOM 761 N N . ASP A 1 90 ? 8.244 6.004 -8.598 1.00 92.81 90 ASP A N 1
ATOM 762 C CA . ASP A 1 90 ? 7.245 5.684 -7.580 1.00 92.81 90 ASP A CA 1
ATOM 763 C C . ASP A 1 90 ? 6.675 4.284 -7.786 1.00 92.81 90 ASP A C 1
ATOM 765 O O . ASP A 1 90 ? 6.526 3.823 -8.917 1.00 92.81 90 ASP A O 1
ATOM 769 N N . GLY A 1 91 ? 6.399 3.602 -6.673 1.00 92.25 91 GLY A N 1
ATOM 770 C CA . GLY A 1 91 ? 6.056 2.182 -6.660 1.00 92.25 91 GLY A CA 1
ATOM 771 C C . GLY A 1 91 ? 7.236 1.245 -6.385 1.00 92.25 91 GLY A C 1
ATOM 772 O O . GLY A 1 91 ? 7.129 0.054 -6.648 1.00 92.25 91 GLY A O 1
ATOM 773 N N . HIS A 1 92 ? 8.346 1.721 -5.810 1.00 93.56 92 HIS A N 1
ATOM 774 C CA . HIS A 1 92 ? 9.518 0.884 -5.489 1.00 93.56 92 HIS A CA 1
ATOM 775 C C . HIS A 1 92 ? 9.180 -0.378 -4.671 1.00 93.56 92 HIS A C 1
ATOM 777 O O . HIS A 1 92 ? 9.721 -1.451 -4.922 1.00 93.56 92 HIS A O 1
ATOM 783 N N . GLY A 1 93 ? 8.249 -0.271 -3.715 1.00 93.50 93 GLY A N 1
ATOM 784 C CA . GLY A 1 93 ? 7.786 -1.429 -2.942 1.00 93.50 93 GLY A CA 1
ATOM 785 C C . GLY A 1 93 ? 7.048 -2.451 -3.797 1.00 93.50 93 GLY A C 1
ATOM 786 O O . GLY A 1 93 ? 7.328 -3.640 -3.700 1.00 93.50 93 GLY A O 1
ATOM 787 N N . ARG A 1 94 ? 6.181 -1.973 -4.697 1.00 95.81 94 ARG A N 1
ATOM 788 C CA . ARG A 1 94 ? 5.473 -2.809 -5.673 1.00 95.81 94 ARG A CA 1
ATOM 789 C C . ARG A 1 94 ? 6.456 -3.464 -6.644 1.00 95.81 94 ARG A C 1
ATOM 791 O O . ARG A 1 94 ? 6.331 -4.651 -6.904 1.00 95.81 94 ARG A O 1
ATOM 798 N N . LEU A 1 95 ? 7.478 -2.739 -7.109 1.00 96.31 95 LEU A N 1
ATOM 799 C CA . LEU A 1 95 ? 8.541 -3.294 -7.953 1.00 96.31 95 LEU A CA 1
ATOM 800 C C . LEU A 1 95 ? 9.250 -4.466 -7.260 1.00 96.31 95 LEU A C 1
ATOM 802 O O . LEU A 1 95 ? 9.350 -5.541 -7.849 1.00 96.31 95 LEU A O 1
ATOM 806 N N . LEU A 1 96 ? 9.705 -4.281 -6.016 1.00 95.06 96 LEU A N 1
ATOM 807 C CA . LEU A 1 96 ? 10.370 -5.342 -5.254 1.00 95.06 96 LEU A CA 1
ATOM 808 C C . LEU A 1 96 ? 9.429 -6.528 -5.001 1.00 95.06 96 LEU A C 1
ATOM 810 O O . LEU A 1 96 ? 9.799 -7.667 -5.276 1.00 95.06 96 LEU A O 1
ATOM 814 N N . ALA A 1 97 ? 8.208 -6.268 -4.532 1.00 95.75 97 ALA A N 1
ATOM 815 C CA . ALA A 1 97 ? 7.218 -7.305 -4.264 1.00 95.75 97 ALA A CA 1
ATOM 816 C C . ALA A 1 97 ? 6.912 -8.142 -5.516 1.00 95.75 97 ALA A C 1
ATOM 818 O O . ALA A 1 97 ? 6.953 -9.368 -5.459 1.00 95.75 97 ALA A O 1
ATOM 819 N N . LEU A 1 98 ? 6.707 -7.501 -6.670 1.00 97.38 98 LEU A N 1
ATOM 820 C CA . LEU A 1 98 ? 6.439 -8.180 -7.941 1.00 97.38 98 LEU A CA 1
ATOM 821 C C . LEU A 1 98 ? 7.661 -8.941 -8.482 1.00 97.38 98 LEU A C 1
ATOM 823 O O . LEU A 1 98 ? 7.509 -10.008 -9.080 1.00 97.38 98 LEU A O 1
ATOM 827 N N . GLN A 1 99 ? 8.881 -8.443 -8.252 1.00 95.50 99 GLN A N 1
ATOM 828 C CA . GLN A 1 99 ? 10.108 -9.181 -8.575 1.00 95.50 99 GLN A CA 1
ATOM 829 C C . GLN A 1 99 ? 10.223 -10.466 -7.747 1.00 95.50 99 GLN A C 1
ATOM 831 O O . GLN A 1 99 ? 10.583 -11.513 -8.288 1.00 95.50 99 GLN A O 1
ATOM 836 N N . LEU A 1 100 ? 9.912 -10.402 -6.449 1.00 95.12 100 LEU A N 1
ATOM 837 C CA . LEU A 1 100 ? 9.905 -11.573 -5.570 1.00 95.12 100 LEU A CA 1
ATOM 838 C C . LEU A 1 100 ? 8.762 -12.528 -5.936 1.00 95.12 100 LEU A C 1
ATOM 840 O O . LEU A 1 100 ? 8.991 -13.728 -6.036 1.00 95.12 100 LEU A O 1
ATOM 844 N N . PHE A 1 101 ? 7.577 -12.000 -6.243 1.00 96.00 101 PHE A N 1
ATOM 845 C CA . PHE A 1 101 ? 6.436 -12.768 -6.743 1.00 96.00 101 PHE A CA 1
ATOM 846 C C . PHE A 1 101 ? 6.787 -13.586 -7.989 1.00 96.00 101 PHE A C 1
ATOM 848 O O . PHE A 1 101 ? 6.552 -14.793 -8.027 1.00 96.00 101 PHE A O 1
ATOM 855 N N . LYS A 1 102 ? 7.459 -12.968 -8.969 1.00 95.75 102 LYS A N 1
ATOM 856 C CA . LYS A 1 102 ? 7.974 -13.664 -10.160 1.00 95.75 102 LYS A CA 1
ATOM 857 C C . LYS A 1 102 ? 8.964 -14.777 -9.808 1.00 95.75 102 LYS A C 1
ATOM 859 O O . LYS A 1 102 ? 8.905 -15.852 -10.397 1.00 95.75 102 LYS A O 1
ATOM 864 N N . ARG A 1 103 ? 9.868 -14.547 -8.847 1.00 94.88 103 ARG A N 1
ATOM 865 C CA . ARG A 1 103 ? 10.824 -15.575 -8.380 1.00 94.88 103 ARG A CA 1
ATOM 866 C C . ARG A 1 103 ? 10.137 -16.753 -7.694 1.00 94.88 103 ARG A C 1
ATOM 868 O O . ARG A 1 103 ? 10.663 -17.856 -7.749 1.00 94.88 103 ARG A O 1
ATOM 875 N N . MET A 1 104 ? 8.975 -16.521 -7.093 1.00 94.06 104 MET A N 1
ATOM 876 C CA . MET A 1 104 ? 8.128 -17.556 -6.499 1.00 94.06 104 MET A CA 1
ATOM 877 C C . MET A 1 104 ? 7.187 -18.224 -7.523 1.00 94.06 104 MET A C 1
ATOM 879 O O . MET A 1 104 ? 6.269 -18.937 -7.136 1.00 94.06 104 MET A O 1
ATOM 883 N N . GLY A 1 105 ? 7.399 -18.011 -8.829 1.00 93.06 105 GLY A N 1
ATOM 884 C CA . GLY A 1 105 ? 6.630 -18.652 -9.904 1.00 93.06 105 GLY A CA 1
ATOM 885 C C . GLY A 1 105 ? 5.403 -17.866 -10.375 1.00 93.06 105 GLY A C 1
ATOM 886 O O . GLY A 1 105 ? 4.685 -18.320 -11.265 1.00 93.06 105 GLY A O 1
ATOM 887 N N . GLY A 1 106 ? 5.169 -16.676 -9.820 1.00 94.62 106 GLY A N 1
ATOM 888 C CA . GLY A 1 106 ? 4.064 -15.815 -10.212 1.00 94.62 106 GLY A CA 1
ATOM 889 C C . GLY A 1 106 ? 4.183 -15.280 -11.639 1.00 94.62 106 GLY A C 1
ATOM 890 O O . GLY A 1 106 ? 5.241 -14.812 -12.071 1.00 94.62 106 GLY A O 1
ATOM 891 N N . LYS A 1 107 ? 3.075 -15.315 -12.385 1.00 95.56 107 LYS A N 1
ATOM 892 C CA . LYS A 1 107 ? 3.000 -14.753 -13.740 1.00 95.56 107 LYS A CA 1
ATOM 893 C C . LYS A 1 107 ? 2.721 -13.254 -13.669 1.00 95.56 107 LYS A C 1
ATOM 895 O O . LYS A 1 107 ? 1.803 -12.822 -12.979 1.00 95.56 107 LYS A O 1
ATOM 900 N N . LEU A 1 108 ? 3.503 -12.467 -14.407 1.00 97.44 108 LEU A N 1
ATOM 901 C CA . LEU A 1 108 ? 3.375 -11.012 -14.435 1.00 97.44 108 LEU A CA 1
ATOM 902 C C . LEU A 1 108 ? 2.731 -10.524 -15.744 1.00 97.44 108 LEU A C 1
ATOM 904 O O . LEU A 1 108 ? 3.217 -10.897 -16.815 1.00 97.44 108 LEU A O 1
ATOM 908 N N . PRO A 1 109 ? 1.696 -9.666 -15.685 1.00 97.38 109 PRO A N 1
ATOM 909 C CA . PRO A 1 109 ? 1.191 -8.944 -16.850 1.00 97.38 109 PRO A CA 1
ATOM 910 C C . PRO A 1 109 ? 2.118 -7.775 -17.238 1.00 97.38 109 PRO A C 1
ATOM 912 O O . PRO A 1 109 ? 3.141 -7.517 -16.598 1.00 97.38 109 PRO A O 1
ATOM 915 N N . LEU A 1 110 ? 1.744 -7.036 -18.288 1.00 98.00 110 LEU A N 1
ATOM 916 C CA . LEU A 1 110 ? 2.318 -5.716 -18.550 1.00 98.00 110 LEU A CA 1
ATOM 917 C C . LEU A 1 110 ? 1.70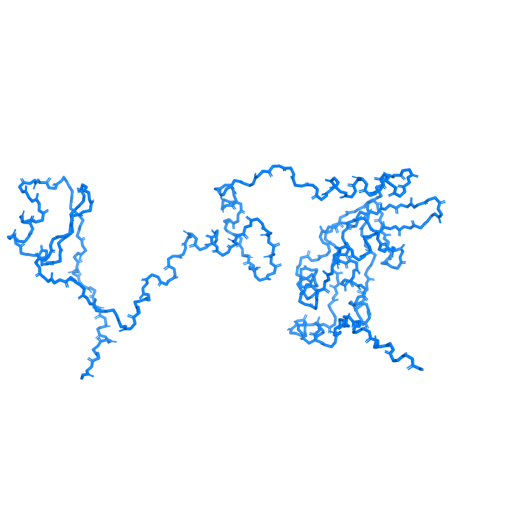5 -4.691 -17.590 1.00 98.00 110 LEU A C 1
ATOM 919 O O . LEU A 1 110 ? 0.485 -4.626 -17.442 1.00 98.00 110 LEU A O 1
ATOM 923 N N . PHE A 1 111 ? 2.549 -3.868 -16.978 1.00 98.06 111 PHE A N 1
ATOM 924 C CA . PHE A 1 111 ? 2.144 -2.889 -15.978 1.00 98.06 111 PHE A CA 1
ATOM 925 C C . PHE A 1 111 ? 1.975 -1.495 -16.586 1.00 98.06 111 PHE A C 1
ATOM 927 O O . PHE A 1 111 ? 2.873 -1.047 -17.308 1.00 98.06 111 PHE A O 1
ATOM 934 N N . PRO A 1 112 ? 0.871 -0.791 -16.274 1.00 98.00 112 PRO A N 1
ATOM 935 C CA . PRO A 1 112 ? 0.677 0.606 -16.639 1.00 98.00 112 PRO A CA 1
ATOM 936 C C . PRO A 1 112 ? 1.760 1.507 -16.044 1.00 98.00 112 PRO A C 1
ATOM 938 O O . PRO A 1 112 ? 2.121 1.374 -14.870 1.00 98.00 112 PRO A O 1
ATOM 941 N N . ALA A 1 113 ? 2.264 2.445 -16.841 1.00 97.31 113 ALA A N 1
ATOM 942 C CA . ALA A 1 113 ? 3.278 3.388 -16.404 1.00 97.31 113 ALA A CA 1
ATOM 943 C C . ALA A 1 113 ? 3.132 4.777 -17.039 1.00 97.31 113 ALA A C 1
ATOM 945 O O . ALA A 1 113 ? 2.675 4.934 -18.175 1.00 97.31 113 ALA A O 1
ATOM 946 N N . CYS A 1 114 ? 3.580 5.786 -16.295 1.00 97.00 114 CYS A N 1
ATOM 947 C CA . CYS A 1 114 ? 3.570 7.193 -16.668 1.00 97.00 114 CYS A CA 1
ATOM 948 C C . CYS A 1 114 ? 4.994 7.762 -16.621 1.00 97.00 114 CYS A C 1
ATOM 950 O O . CYS A 1 114 ? 5.675 7.703 -15.594 1.00 97.00 114 CYS A O 1
ATOM 952 N N . HIS A 1 115 ? 5.442 8.335 -17.741 1.00 96.31 115 HIS A N 1
ATOM 953 C CA . HIS A 1 115 ? 6.765 8.945 -17.832 1.00 96.31 115 HIS A CA 1
ATOM 954 C C . HIS A 1 115 ? 6.806 10.302 -17.119 1.00 96.31 115 HIS A C 1
ATOM 956 O O . HIS A 1 115 ? 6.085 11.236 -17.474 1.00 96.31 115 HIS A O 1
ATOM 962 N N . VAL A 1 116 ? 7.711 10.425 -16.155 1.00 96.31 116 VAL A N 1
ATOM 963 C CA . VAL A 1 116 ? 8.090 11.671 -15.499 1.00 96.31 116 VAL A CA 1
ATOM 964 C C . VAL A 1 116 ? 9.313 12.231 -16.212 1.00 96.31 116 VAL A C 1
ATOM 966 O O . VAL A 1 116 ? 10.431 11.731 -16.075 1.00 96.31 116 VAL A O 1
ATOM 969 N N . PHE A 1 117 ? 9.108 13.304 -16.972 1.00 96.56 117 PHE A N 1
ATOM 970 C CA . PHE A 1 117 ? 10.202 13.997 -17.641 1.00 96.56 117 PHE A CA 1
ATOM 971 C C . PHE A 1 117 ? 11.137 14.636 -16.613 1.00 96.56 117 PHE A C 1
ATOM 973 O O . PHE A 1 117 ? 10.691 15.373 -15.734 1.00 96.56 117 PHE A O 1
ATOM 980 N N . ALA A 1 118 ? 12.438 14.393 -16.740 1.00 96.81 118 ALA A N 1
ATOM 981 C CA . ALA A 1 118 ? 13.487 15.095 -16.011 1.00 96.81 118 ALA A CA 1
ATOM 982 C C . ALA A 1 118 ? 14.758 15.112 -16.866 1.00 96.81 118 ALA A C 1
ATOM 984 O O . ALA A 1 118 ? 15.080 14.118 -17.524 1.00 96.81 118 ALA A O 1
ATOM 985 N N . LYS A 1 119 ? 15.482 16.231 -16.865 1.00 96.50 119 LYS A N 1
ATOM 986 C CA . LYS A 1 119 ? 16.669 16.421 -17.710 1.00 96.50 119 LYS A CA 1
ATOM 987 C C . LYS A 1 119 ? 17.854 15.565 -17.269 1.00 96.50 119 LYS A C 1
ATOM 989 O O . LYS A 1 119 ? 18.670 15.146 -18.083 1.00 96.50 119 LYS A O 1
ATOM 994 N N . ASP A 1 120 ? 17.953 15.304 -15.969 1.00 96.44 120 ASP A N 1
ATOM 995 C CA . ASP A 1 120 ? 19.049 14.573 -15.357 1.00 96.44 120 ASP A CA 1
ATOM 996 C C . ASP A 1 120 ? 18.602 13.878 -14.059 1.00 96.44 120 ASP A C 1
ATOM 998 O O . ASP A 1 120 ? 17.478 14.028 -13.569 1.00 96.44 120 ASP A O 1
ATOM 1002 N N . LYS A 1 121 ? 19.524 13.111 -13.469 1.00 95.25 121 LYS A N 1
ATOM 1003 C CA . LYS A 1 121 ? 19.286 12.390 -12.213 1.00 95.25 121 LYS A CA 1
ATOM 1004 C C . LYS A 1 121 ? 19.011 13.335 -11.035 1.00 95.25 121 LYS A C 1
ATOM 1006 O O . LYS A 1 121 ? 18.348 12.925 -10.083 1.00 95.25 121 LYS A O 1
ATOM 1011 N N . LYS A 1 122 ? 19.537 14.566 -11.055 1.00 96.44 122 LYS A N 1
ATOM 1012 C CA . LYS A 1 122 ? 19.353 15.552 -9.981 1.00 96.44 122 LYS A CA 1
ATOM 1013 C C . LYS A 1 122 ? 17.916 16.068 -9.989 1.00 96.44 122 LYS A C 1
ATOM 1015 O O . LYS A 1 122 ? 17.278 16.047 -8.939 1.00 96.44 122 LYS A O 1
ATOM 1020 N N . GLU A 1 123 ? 17.390 16.448 -11.149 1.00 97.19 123 GLU A N 1
ATOM 1021 C CA . GLU A 1 123 ? 15.994 16.867 -11.292 1.00 97.19 123 GLU A CA 1
ATOM 1022 C C . GLU A 1 123 ? 15.035 15.710 -10.974 1.00 97.19 123 GLU A C 1
ATOM 1024 O O . GLU A 1 123 ? 14.071 15.907 -10.236 1.00 97.19 123 GLU A O 1
ATOM 1029 N N . ALA A 1 124 ? 15.330 14.488 -11.431 1.00 95.88 124 ALA A N 1
ATOM 1030 C CA . ALA A 1 124 ? 14.525 13.314 -11.086 1.00 95.88 124 ALA A CA 1
ATOM 1031 C C . ALA A 1 124 ? 14.449 13.106 -9.559 1.00 95.88 124 ALA A C 1
ATOM 1033 O O . ALA A 1 124 ? 13.363 12.936 -9.009 1.00 95.88 124 ALA A O 1
ATOM 1034 N N . LYS A 1 125 ? 15.573 13.224 -8.836 1.00 94.25 125 LYS A N 1
ATOM 1035 C CA . LYS A 1 125 ? 15.573 13.198 -7.360 1.00 94.25 125 LYS A CA 1
ATOM 1036 C C . LYS A 1 125 ? 14.748 14.337 -6.752 1.00 94.25 125 LYS A C 1
ATOM 1038 O O . LYS A 1 125 ? 13.985 14.102 -5.822 1.00 94.25 125 LYS A O 1
ATOM 1043 N N . GLN A 1 126 ? 14.876 15.560 -7.267 1.00 94.94 126 GLN A N 1
ATOM 1044 C CA . GLN A 1 126 ? 14.112 16.717 -6.782 1.00 94.94 126 GLN A CA 1
A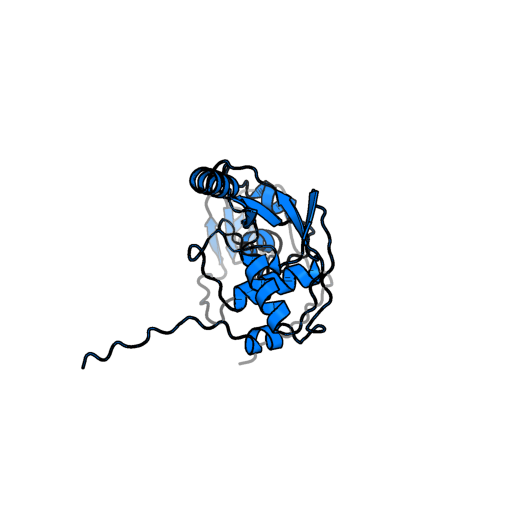TOM 1045 C C . GLN A 1 126 ? 12.599 16.552 -6.975 1.00 94.94 126 GLN A C 1
ATOM 1047 O O . GLN A 1 126 ? 11.829 16.999 -6.122 1.00 94.94 126 GLN A O 1
ATOM 1052 N N . LYS A 1 127 ? 12.175 15.923 -8.077 1.00 95.25 127 LYS A N 1
ATOM 1053 C CA . LYS A 1 127 ? 10.771 15.585 -8.341 1.00 95.25 127 LYS A CA 1
ATOM 1054 C C . LYS A 1 127 ? 10.288 14.453 -7.446 1.00 95.25 127 LYS A C 1
ATOM 1056 O O . LYS A 1 127 ? 9.210 14.572 -6.880 1.00 95.25 127 LYS A O 1
ATOM 1061 N N . LEU A 1 128 ? 11.108 13.422 -7.237 1.00 92.50 128 LEU A N 1
ATOM 1062 C CA . LEU A 1 128 ? 10.786 12.337 -6.311 1.00 92.50 128 LEU A CA 1
ATOM 1063 C C . LEU A 1 128 ? 10.528 12.851 -4.887 1.00 92.50 128 LEU A C 1
ATOM 1065 O O . LEU A 1 128 ? 9.550 12.456 -4.259 1.00 92.50 128 LEU A O 1
ATOM 1069 N N . LEU A 1 129 ? 11.379 13.753 -4.390 1.00 90.94 129 LEU A N 1
ATOM 1070 C CA . LEU A 1 129 ? 11.196 14.354 -3.067 1.00 90.94 129 LEU A CA 1
ATOM 1071 C C . LEU A 1 129 ? 9.890 15.153 -2.973 1.00 90.94 129 LEU A C 1
ATOM 1073 O O . LEU A 1 129 ? 9.215 15.070 -1.959 1.00 90.94 129 LEU A O 1
ATOM 1077 N N . ARG A 1 130 ? 9.506 15.878 -4.032 1.00 90.81 130 ARG A N 1
ATOM 1078 C CA . ARG A 1 130 ? 8.234 16.620 -4.084 1.00 90.81 130 ARG A CA 1
ATOM 1079 C C . ARG A 1 130 ? 7.020 15.702 -4.146 1.00 90.81 130 ARG A C 1
ATOM 1081 O O . ARG A 1 130 ? 6.042 15.983 -3.475 1.00 90.81 130 ARG A O 1
ATOM 1088 N N . LEU A 1 131 ? 7.105 14.605 -4.899 1.00 87.56 131 LEU A N 1
ATOM 1089 C CA . LEU A 1 131 ? 6.047 13.594 -4.969 1.00 87.56 131 LEU A CA 1
ATOM 1090 C C . LEU A 1 131 ? 5.771 12.952 -3.599 1.00 87.56 131 LEU A C 1
ATOM 1092 O O . LEU A 1 131 ? 4.641 12.588 -3.315 1.00 87.56 131 LEU A O 1
ATOM 1096 N N . ASN A 1 132 ? 6.798 12.832 -2.753 1.00 83.88 132 ASN A N 1
ATOM 1097 C CA . ASN A 1 132 ? 6.673 12.308 -1.389 1.00 83.88 132 ASN A CA 1
ATOM 1098 C C . ASN A 1 132 ? 6.493 13.411 -0.334 1.00 83.88 132 ASN A C 1
ATOM 1100 O O . ASN A 1 132 ? 6.438 13.108 0.856 1.00 83.88 132 ASN A O 1
ATOM 1104 N N . SER A 1 133 ? 6.471 14.682 -0.742 1.00 83.19 133 SER A N 1
ATOM 1105 C CA . SER A 1 133 ? 6.329 15.793 0.191 1.00 83.19 133 SER A CA 1
ATOM 1106 C C . SER A 1 133 ? 4.904 15.813 0.713 1.00 83.19 133 SER A C 1
ATOM 1108 O O . SER A 1 133 ? 3.956 15.850 -0.068 1.00 83.19 133 SER A O 1
ATOM 1110 N N . ARG A 1 134 ? 4.763 15.824 2.034 1.00 71.56 134 ARG A N 1
ATOM 1111 C CA . ARG A 1 134 ? 3.477 15.962 2.709 1.00 71.56 134 ARG A CA 1
ATOM 1112 C C . ARG A 1 134 ? 3.213 17.444 2.931 1.00 71.56 134 ARG A C 1
ATOM 1114 O O . ARG A 1 134 ? 3.789 18.052 3.827 1.00 71.56 134 ARG A O 1
ATOM 1121 N N . PHE A 1 135 ? 2.446 18.050 2.031 1.00 75.62 135 PHE A N 1
ATOM 1122 C CA . PHE A 1 135 ? 1.900 19.385 2.250 1.00 75.62 135 PHE A CA 1
ATOM 1123 C C . PHE A 1 135 ? 0.513 19.234 2.872 1.00 75.62 135 PHE A C 1
ATOM 1125 O O . PHE A 1 135 ? -0.298 18.477 2.347 1.00 75.62 135 PHE A O 1
ATOM 1132 N N . GLY A 1 136 ? 0.249 19.974 3.949 1.00 76.38 136 GLY A N 1
ATOM 1133 C CA . GLY A 1 136 ? -1.011 19.907 4.688 1.00 76.38 136 GLY A CA 1
ATOM 1134 C C . GLY A 1 136 ? -0.940 19.004 5.919 1.00 76.38 136 GLY A C 1
ATOM 1135 O O . GLY A 1 136 ? -0.032 18.189 6.061 1.00 76.38 136 GLY A O 1
ATOM 1136 N N . THR A 1 137 ? -1.898 19.206 6.814 1.00 78.94 137 THR A N 1
ATOM 1137 C CA . THR A 1 137 ? -2.188 18.345 7.963 1.00 78.94 137 THR A CA 1
ATOM 1138 C C . THR A 1 137 ? -3.544 17.704 7.736 1.00 78.94 137 THR A C 1
ATOM 1140 O O . THR A 1 137 ? -4.396 18.282 7.058 1.00 78.94 137 THR A O 1
ATOM 1143 N N . PHE A 1 138 ? -3.751 16.524 8.300 1.00 79.50 138 PHE A N 1
ATOM 1144 C CA . PHE A 1 138 ? -5.060 15.900 8.266 1.00 79.50 138 PHE A CA 1
ATOM 1145 C C . PHE A 1 138 ? -6.019 16.526 9.278 1.00 79.50 138 PHE A C 1
ATOM 1147 O O . PHE A 1 138 ? -5.602 16.959 10.351 1.00 79.50 138 PHE A O 1
ATOM 1154 N N . ASP A 1 139 ? -7.297 16.535 8.915 1.00 84.38 139 ASP A N 1
ATOM 1155 C CA . ASP A 1 139 ? -8.408 16.891 9.788 1.00 84.38 139 ASP A CA 1
ATOM 1156 C C . ASP A 1 139 ? -9.012 15.602 10.382 1.00 84.38 139 ASP A C 1
ATOM 1158 O O . ASP A 1 139 ? -9.449 14.749 9.599 1.00 84.38 139 ASP A O 1
ATOM 1162 N N . PRO A 1 140 ? -8.986 15.388 11.713 1.00 81.62 140 PRO A N 1
ATOM 1163 C CA . PRO A 1 140 ? -9.461 14.148 12.331 1.00 81.62 140 PRO A CA 1
ATOM 1164 C C . PRO A 1 140 ? -10.930 13.839 12.025 1.00 81.62 140 PRO A C 1
ATOM 1166 O O . PRO A 1 140 ? -11.258 12.697 11.701 1.00 81.62 140 PRO A O 1
ATOM 1169 N N . GLU A 1 141 ? -11.802 14.844 12.080 1.00 83.06 141 GLU A N 1
ATOM 1170 C CA . GLU A 1 141 ? -13.227 14.716 11.769 1.00 83.06 141 GLU A CA 1
ATOM 1171 C C . GLU A 1 141 ? -13.440 14.329 10.302 1.00 83.06 141 GLU A C 1
ATOM 1173 O O . GLU A 1 141 ? -14.117 13.337 10.022 1.00 83.06 141 GLU A O 1
ATOM 1178 N N . GLY A 1 142 ? -12.791 15.035 9.368 1.00 85.19 142 GLY A N 1
ATOM 1179 C CA . GLY A 1 142 ? -12.835 14.677 7.950 1.00 85.19 142 GLY A CA 1
ATOM 1180 C C . GLY A 1 142 ? -12.280 13.276 7.658 1.00 85.19 142 GLY A C 1
ATOM 1181 O O . GLY A 1 142 ? -12.781 12.582 6.774 1.00 85.19 142 GLY A O 1
ATOM 1182 N N . MET A 1 143 ? -11.273 12.821 8.412 1.00 83.69 143 MET A N 1
ATOM 1183 C CA . MET A 1 143 ? -10.749 11.457 8.289 1.00 83.69 143 MET A CA 1
ATOM 1184 C C . MET A 1 143 ? -11.761 10.414 8.776 1.00 83.69 143 MET A C 1
ATOM 1186 O O . MET A 1 143 ? -11.954 9.413 8.089 1.00 83.69 143 MET A O 1
ATOM 1190 N N . LYS A 1 144 ? -12.427 10.647 9.917 1.00 82.25 144 LYS A N 1
ATOM 1191 C CA . LYS A 1 144 ? -13.493 9.765 10.427 1.00 82.25 144 LYS A CA 1
ATOM 1192 C C . LYS A 1 144 ? -14.640 9.638 9.431 1.00 82.25 144 LYS A C 1
ATOM 1194 O O . LYS A 1 144 ? -15.056 8.526 9.120 1.00 82.25 144 LYS A O 1
ATOM 1199 N N . GLU A 1 145 ? -15.100 10.762 8.885 1.00 86.44 145 GLU A N 1
ATOM 1200 C CA . GLU A 1 145 ? -16.142 10.769 7.856 1.00 86.44 145 GLU A CA 1
ATOM 1201 C C . GLU A 1 145 ? -15.708 9.973 6.617 1.00 86.44 145 GLU A C 1
ATOM 1203 O O . GLU A 1 145 ? -16.471 9.155 6.109 1.00 86.44 145 GLU A O 1
ATOM 1208 N N . PHE A 1 146 ? -14.463 10.150 6.166 1.00 86.19 146 PHE A N 1
ATOM 1209 C CA . PHE A 1 146 ? -13.938 9.456 4.989 1.00 86.19 146 PHE A CA 1
ATOM 1210 C C . PHE A 1 146 ? -13.859 7.932 5.159 1.00 86.19 146 PHE A C 1
ATOM 1212 O O . PHE A 1 146 ? -14.076 7.199 4.193 1.00 86.19 146 PHE A O 1
ATOM 1219 N N . VAL A 1 147 ? -13.517 7.447 6.358 1.00 85.25 147 VAL A N 1
ATOM 1220 C CA . VAL A 1 147 ? -13.403 6.002 6.626 1.00 85.25 147 VAL A CA 1
ATOM 1221 C C . VAL A 1 147 ? -14.726 5.351 7.026 1.00 85.25 147 VAL A C 1
ATOM 1223 O O . VAL A 1 147 ? -14.819 4.123 7.022 1.00 85.25 147 VAL A O 1
ATOM 1226 N N . SER A 1 148 ? -15.745 6.146 7.357 1.00 83.31 148 SER A N 1
ATOM 1227 C CA . SER A 1 148 ? -17.052 5.645 7.777 1.00 83.31 148 SER A CA 1
ATOM 1228 C C . SER A 1 148 ? -17.684 4.755 6.699 1.00 83.31 148 SER A C 1
ATOM 1230 O O . SER A 1 148 ? -17.753 5.112 5.523 1.00 83.31 148 SER A O 1
ATOM 1232 N N . GLY A 1 149 ? -18.135 3.563 7.100 1.00 82.38 149 GLY A N 1
ATOM 1233 C CA . GLY A 1 149 ? -18.750 2.580 6.202 1.00 82.38 149 GLY A CA 1
ATOM 1234 C C . GLY A 1 149 ? -17.772 1.780 5.332 1.00 82.38 149 GLY A C 1
ATOM 1235 O O . GLY A 1 149 ? -18.222 0.971 4.519 1.00 82.38 149 GLY A O 1
ATOM 1236 N N . LEU A 1 150 ? -16.456 1.968 5.486 1.00 83.25 150 LEU A N 1
ATOM 1237 C CA . LEU A 1 150 ? -15.453 1.128 4.830 1.00 83.25 150 LEU A CA 1
ATOM 1238 C C . LEU A 1 150 ? -15.122 -0.102 5.686 1.00 83.25 150 LEU A C 1
ATOM 1240 O O . LEU A 1 150 ? -14.771 0.013 6.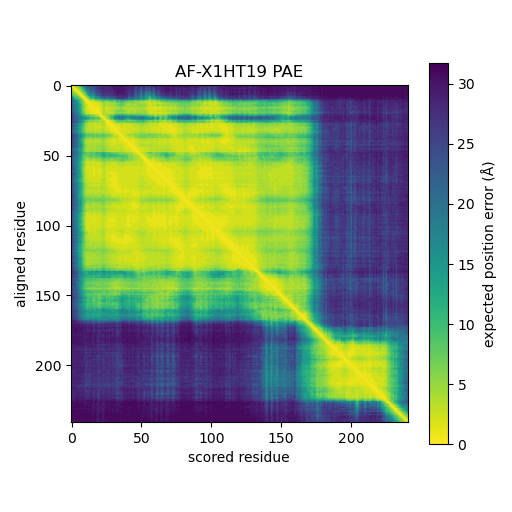858 1.00 83.25 150 LEU A O 1
ATOM 1244 N N . GLU A 1 151 ? -15.128 -1.285 5.073 1.00 80.19 151 GLU A N 1
ATOM 1245 C CA . GLU A 1 151 ? -14.527 -2.485 5.664 1.00 80.19 151 GLU A CA 1
ATOM 1246 C C . GLU A 1 151 ? -12.998 -2.416 5.510 1.00 80.19 151 GLU A C 1
ATOM 1248 O O . GLU A 1 151 ? -12.425 -2.865 4.514 1.00 80.19 151 GLU A O 1
ATOM 1253 N N . ILE A 1 152 ? -12.322 -1.795 6.480 1.00 74.62 152 ILE A N 1
ATOM 1254 C CA . ILE A 1 152 ? -10.863 -1.626 6.463 1.00 74.62 152 ILE A CA 1
ATOM 1255 C C . ILE A 1 152 ? -10.202 -2.744 7.267 1.00 74.62 152 ILE A C 1
ATOM 1257 O O . ILE A 1 152 ? -10.404 -2.862 8.473 1.00 74.62 152 ILE A O 1
ATOM 1261 N N . ASN A 1 153 ? -9.318 -3.511 6.624 1.00 73.81 153 ASN A N 1
ATOM 1262 C CA . ASN A 1 153 ? -8.365 -4.338 7.356 1.00 73.81 153 ASN A CA 1
ATOM 1263 C C . ASN A 1 153 ? -7.206 -3.466 7.861 1.00 73.81 153 ASN A C 1
ATOM 1265 O O . ASN A 1 153 ? -6.299 -3.126 7.095 1.00 73.81 153 ASN A O 1
ATOM 1269 N N . ILE A 1 154 ? -7.241 -3.106 9.145 1.00 69.94 154 ILE A N 1
ATOM 1270 C CA . ILE A 1 154 ? -6.247 -2.233 9.789 1.00 69.94 154 ILE A CA 1
ATOM 1271 C C . ILE A 1 154 ? -4.830 -2.811 9.660 1.00 69.94 154 ILE A C 1
ATOM 1273 O O . ILE A 1 154 ? -3.877 -2.069 9.436 1.00 69.94 154 ILE A O 1
ATOM 1277 N N . ASP A 1 155 ? -4.684 -4.138 9.686 1.00 69.88 155 ASP A N 1
ATOM 1278 C CA . ASP A 1 155 ? -3.376 -4.789 9.582 1.00 69.88 155 ASP A CA 1
ATOM 1279 C C . ASP A 1 155 ? -2.698 -4.569 8.223 1.00 69.88 155 ASP A C 1
ATOM 1281 O O . ASP A 1 155 ? -1.466 -4.618 8.124 1.00 69.88 155 ASP A O 1
ATOM 1285 N N . ASP A 1 156 ? -3.469 -4.307 7.166 1.00 68.88 156 ASP A N 1
ATOM 1286 C CA . ASP A 1 156 ? -2.946 -4.093 5.815 1.00 68.88 156 ASP A CA 1
ATOM 1287 C C . ASP A 1 156 ? -2.598 -2.620 5.537 1.00 68.88 156 ASP A C 1
ATOM 1289 O O . ASP A 1 156 ? -1.910 -2.332 4.549 1.00 68.88 156 ASP A O 1
ATOM 1293 N N . LEU A 1 157 ? -3.010 -1.690 6.409 1.00 73.62 157 LEU A N 1
ATOM 1294 C CA . LEU A 1 157 ? -2.846 -0.252 6.217 1.00 73.62 157 LEU A CA 1
ATOM 1295 C C . LEU A 1 157 ? -1.981 0.372 7.321 1.00 73.62 157 LEU A C 1
ATOM 1297 O O . LEU A 1 157 ? -2.369 0.441 8.477 1.00 73.62 157 LEU A O 1
ATOM 1301 N N . ASP A 1 158 ? -0.813 0.891 6.941 1.00 73.00 158 ASP A N 1
ATOM 1302 C CA . ASP A 1 158 ? 0.072 1.638 7.841 1.00 73.00 158 ASP A CA 1
ATOM 1303 C C . ASP A 1 158 ? 0.129 3.108 7.401 1.00 73.00 158 ASP A C 1
ATOM 1305 O O . ASP A 1 158 ? 0.787 3.455 6.410 1.00 73.00 158 ASP A O 1
ATOM 1309 N N . LEU A 1 159 ? -0.620 3.967 8.101 1.00 75.06 159 LEU A N 1
ATOM 1310 C CA . LEU A 1 159 ? -0.636 5.414 7.892 1.00 75.06 159 LEU A C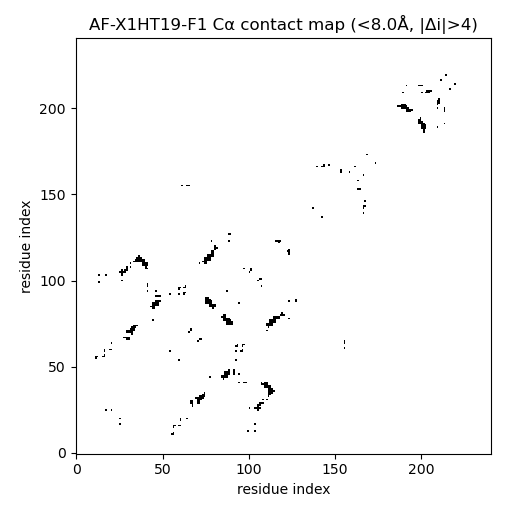A 1
ATOM 1311 C C . LEU A 1 159 ? 0.169 6.093 9.010 1.00 75.06 159 LEU A C 1
ATOM 1313 O O . LEU A 1 159 ? -0.339 6.239 10.112 1.00 75.06 159 LEU A O 1
ATOM 1317 N N . PRO A 1 160 ? 1.390 6.600 8.744 1.00 69.44 160 PRO A N 1
ATOM 1318 C CA . PRO A 1 160 ? 2.291 7.080 9.800 1.00 69.44 160 PRO A CA 1
ATOM 1319 C C . PRO A 1 160 ? 1.777 8.241 10.664 1.00 69.44 160 PRO A C 1
ATOM 1321 O O . PRO A 1 160 ? 2.392 8.552 11.676 1.00 69.44 160 PRO A O 1
ATOM 1324 N N . GLU A 1 161 ? 0.735 8.944 10.219 1.00 67.75 161 GLU A N 1
ATOM 1325 C CA . GLU A 1 161 ? 0.152 10.099 10.918 1.00 67.75 161 GLU A CA 1
ATOM 1326 C C . GLU A 1 161 ? -1.125 9.744 11.685 1.00 67.75 161 GLU A C 1
ATOM 1328 O O . GLU A 1 161 ? -1.667 10.600 12.375 1.00 67.75 161 GLU A O 1
ATOM 1333 N N . PHE A 1 162 ? -1.585 8.493 11.600 1.00 70.06 162 PHE A N 1
ATOM 1334 C CA . PHE A 1 162 ? -2.840 8.071 12.199 1.00 70.06 162 PHE A CA 1
ATOM 1335 C C . PHE A 1 162 ? -2.715 6.737 12.909 1.00 70.06 162 PHE A C 1
ATOM 1337 O O . PHE A 1 162 ? -2.214 5.758 12.356 1.00 70.06 162 PHE A O 1
ATOM 1344 N N . ASN A 1 163 ? -3.292 6.675 14.103 1.00 71.44 163 ASN A N 1
ATOM 1345 C CA . ASN A 1 163 ? -3.673 5.405 14.679 1.00 71.44 163 ASN A CA 1
ATOM 1346 C C . ASN A 1 163 ? -5.060 5.027 14.143 1.00 71.44 163 ASN A C 1
ATOM 1348 O O . ASN A 1 163 ? -6.078 5.510 14.634 1.00 71.44 163 ASN A O 1
ATOM 1352 N N . MET A 1 164 ? -5.099 4.184 13.111 1.00 71.12 164 MET A N 1
ATOM 1353 C CA . MET A 1 164 ? -6.360 3.733 12.509 1.00 71.12 164 MET A CA 1
ATOM 1354 C C . MET A 1 164 ? -7.276 3.037 13.522 1.00 71.12 164 MET A C 1
ATOM 1356 O O . MET A 1 164 ? -8.492 3.148 13.405 1.00 71.12 164 MET A O 1
ATOM 1360 N N . GLU A 1 165 ? -6.713 2.380 14.542 1.00 69.31 165 GLU A N 1
ATOM 1361 C CA . GLU A 1 165 ? -7.506 1.770 15.611 1.00 69.31 165 GLU A CA 1
ATOM 1362 C C . GLU A 1 165 ? -8.249 2.821 16.434 1.00 69.31 165 GLU A C 1
ATOM 1364 O O . GLU A 1 165 ? -9.388 2.592 16.807 1.00 69.31 165 GLU A O 1
ATOM 1369 N N . GLU A 1 166 ? -7.640 3.977 16.700 1.00 68.12 166 GLU A N 1
ATOM 1370 C CA . GLU A 1 166 ? -8.260 5.064 17.470 1.00 68.12 166 GLU A CA 1
ATOM 1371 C C . GLU A 1 166 ? -9.382 5.755 16.682 1.00 68.12 166 GLU A C 1
ATOM 1373 O O . GLU A 1 166 ? -10.412 6.124 17.242 1.00 68.12 166 GLU A O 1
ATOM 1378 N N . ILE A 1 167 ? -9.205 5.882 15.364 1.00 66.94 167 ILE A N 1
ATOM 1379 C CA . ILE A 1 167 ? -10.192 6.489 14.461 1.00 66.94 167 ILE A CA 1
ATOM 1380 C C . ILE A 1 167 ? -11.414 5.581 14.302 1.00 66.94 167 ILE A C 1
ATOM 1382 O O . ILE A 1 167 ? -12.535 6.077 14.311 1.00 66.94 167 ILE A O 1
ATOM 1386 N N . ILE A 1 168 ? -11.202 4.267 14.178 1.00 65.38 168 ILE A N 1
ATOM 1387 C CA . ILE A 1 168 ? -12.280 3.287 13.981 1.00 65.38 168 ILE A CA 1
ATOM 1388 C C . ILE A 1 168 ? -12.972 2.952 15.313 1.00 65.38 168 ILE A C 1
ATOM 1390 O O . ILE A 1 168 ? -14.193 2.835 15.354 1.00 65.38 168 ILE A O 1
ATOM 1394 N N . ARG A 1 169 ? -12.229 2.866 16.428 1.00 60.47 169 ARG A N 1
ATOM 1395 C CA . ARG A 1 169 ? -12.805 2.572 17.755 1.00 60.47 169 ARG A CA 1
ATOM 1396 C C . ARG A 1 169 ? -13.666 3.690 18.327 1.00 60.47 169 ARG A C 1
ATOM 1398 O O . ARG A 1 169 ? -14.379 3.431 19.289 1.00 60.47 169 ARG A O 1
ATOM 1405 N N . SER A 1 170 ? -13.641 4.910 17.783 1.00 54.34 170 SER A N 1
ATOM 1406 C CA . SER A 1 170 ? -14.491 5.974 18.333 1.00 54.34 170 SER A CA 1
ATOM 1407 C C . SER A 1 170 ? -15.996 5.719 18.179 1.00 54.34 170 SER A C 1
ATOM 1409 O O . SER A 1 170 ? -16.764 6.410 18.840 1.00 54.34 170 SER A O 1
ATOM 1411 N N . ASP A 1 171 ? -16.397 4.725 17.375 1.00 52.44 171 ASP A N 1
ATOM 1412 C CA . ASP A 1 171 ? -17.792 4.285 17.228 1.00 52.44 171 ASP A CA 1
ATOM 1413 C C . ASP A 1 171 ? -18.125 2.992 18.005 1.00 52.44 171 ASP A C 1
ATOM 1415 O O . ASP A 1 171 ? -19.290 2.609 18.095 1.00 52.44 171 ASP A O 1
ATOM 1419 N N . GLU A 1 172 ? -17.140 2.323 18.614 1.00 48.94 172 GLU A N 1
ATOM 1420 C CA . GLU A 1 172 ? -17.328 1.039 19.295 1.00 48.94 172 GLU A CA 1
ATOM 1421 C C . GLU A 1 172 ? -16.807 1.104 20.739 1.00 48.94 172 GLU A C 1
ATOM 1423 O O . GLU A 1 172 ? -15.608 0.983 20.996 1.00 48.94 172 GLU A O 1
ATOM 1428 N N . THR A 1 173 ? -17.716 1.229 21.713 1.00 52.66 173 THR A N 1
ATOM 1429 C CA . THR A 1 173 ? -17.446 1.012 23.150 1.00 52.66 173 THR A CA 1
ATOM 1430 C C . THR A 1 173 ? -17.173 -0.472 23.435 1.00 52.66 173 THR A C 1
ATOM 1432 O O . THR A 1 173 ? -17.895 -1.131 24.181 1.00 52.66 173 THR A O 1
ATOM 1435 N N . ILE A 1 174 ? -16.155 -1.055 22.800 1.00 45.66 174 ILE A N 1
ATOM 1436 C CA . ILE A 1 174 ? -15.751 -2.446 23.021 1.00 45.66 174 ILE A CA 1
ATOM 1437 C C . ILE A 1 174 ? -14.679 -2.471 24.108 1.00 45.66 174 ILE A C 1
ATOM 1439 O O . ILE A 1 174 ? -13.514 -2.157 23.864 1.00 45.66 174 ILE A O 1
ATOM 1443 N N . GLY A 1 175 ? -15.071 -2.912 25.304 1.00 53.41 175 GLY A N 1
ATOM 1444 C CA . GLY A 1 175 ? -14.153 -3.181 26.415 1.00 53.41 175 GLY A CA 1
ATOM 1445 C C . GLY A 1 175 ? -14.338 -2.316 27.659 1.00 53.41 175 GLY A C 1
ATOM 1446 O O . GLY A 1 175 ? -13.696 -2.628 28.657 1.00 53.41 175 GLY A O 1
ATOM 1447 N N . ASP A 1 176 ? -15.231 -1.322 27.647 1.00 52.78 176 ASP A N 1
ATOM 1448 C CA . ASP A 1 176 ? -15.592 -0.559 28.859 1.00 52.78 176 ASP A CA 1
ATOM 1449 C C . ASP A 1 176 ? -16.273 -1.434 29.928 1.00 52.78 176 ASP A C 1
ATOM 1451 O O . ASP A 1 176 ? -16.177 -1.149 31.119 1.00 52.78 176 ASP A O 1
ATOM 1455 N N . ASP A 1 177 ? -16.864 -2.565 29.530 1.00 57.16 177 ASP A N 1
ATOM 1456 C CA . ASP A 1 177 ? -17.434 -3.555 30.455 1.00 57.16 177 ASP A CA 1
ATOM 1457 C C . ASP A 1 177 ? -16.380 -4.480 31.093 1.00 57.16 177 ASP A C 1
ATOM 1459 O O . ASP A 1 177 ? -16.700 -5.289 31.970 1.00 57.16 177 ASP A O 1
ATOM 1463 N N . LYS A 1 178 ? -15.107 -4.420 30.666 1.00 60.41 178 LYS A N 1
ATOM 1464 C CA . LYS A 1 178 ? -14.042 -5.239 31.265 1.00 60.41 178 LYS A CA 1
ATOM 1465 C C . LYS A 1 178 ? -13.525 -4.577 32.533 1.00 60.41 178 LYS A C 1
ATOM 1467 O O . LYS A 1 178 ? -12.518 -3.874 32.525 1.00 60.41 178 LYS A O 1
ATOM 1472 N N . ILE A 1 179 ? -14.197 -4.867 33.638 1.00 60.84 179 ILE A N 1
ATOM 1473 C CA . ILE A 1 179 ? -13.749 -4.515 34.985 1.00 60.84 179 ILE A CA 1
ATOM 1474 C C . ILE A 1 179 ? -12.561 -5.432 35.355 1.00 60.84 179 ILE A C 1
ATOM 1476 O O . ILE A 1 179 ? -12.711 -6.654 35.311 1.00 60.84 179 ILE A O 1
ATOM 1480 N N . PRO A 1 180 ? -11.372 -4.896 35.699 1.00 72.88 180 PRO A N 1
ATOM 1481 C CA . PRO A 1 180 ? -10.280 -5.685 36.268 1.00 72.88 180 PRO A CA 1
ATOM 1482 C C . PRO A 1 180 ? -10.735 -6.500 37.490 1.00 72.88 180 PRO A C 1
ATOM 1484 O O . PRO A 1 180 ? -11.456 -5.981 38.338 1.00 72.88 180 PRO A O 1
ATOM 1487 N N . GLU A 1 181 ? -10.273 -7.749 37.606 1.00 71.12 181 GLU A N 1
ATOM 1488 C CA . GLU A 1 181 ? -10.734 -8.715 38.626 1.00 71.12 181 GLU A CA 1
ATOM 1489 C C . GLU A 1 181 ? -10.524 -8.243 40.082 1.00 71.12 181 GLU A C 1
ATOM 1491 O O . GLU A 1 181 ? -11.261 -8.653 40.972 1.00 71.12 181 GLU A O 1
ATOM 1496 N N . ASP A 1 182 ? -9.569 -7.337 40.321 1.00 71.56 182 ASP A N 1
ATOM 1497 C CA . ASP A 1 182 ? -9.111 -6.924 41.657 1.00 71.56 182 ASP A CA 1
ATOM 1498 C C . ASP A 1 182 ? -9.307 -5.420 41.945 1.00 71.56 182 ASP A C 1
ATOM 1500 O O . ASP A 1 182 ? -8.452 -4.746 42.535 1.00 71.56 182 ASP A O 1
ATOM 1504 N N . ILE A 1 183 ? -10.444 -4.842 41.546 1.00 69.94 183 ILE A N 1
ATOM 1505 C CA . ILE A 1 183 ? -10.783 -3.475 41.970 1.00 69.94 183 ILE A CA 1
ATOM 1506 C C . ILE A 1 183 ? -11.420 -3.506 43.359 1.00 69.94 183 ILE A C 1
ATOM 1508 O O . ILE A 1 183 ? -12.558 -3.931 43.550 1.00 69.94 183 ILE A O 1
ATOM 1512 N N . LYS A 1 184 ? -10.710 -2.959 44.349 1.00 78.38 184 LYS A N 1
ATOM 1513 C CA . LYS A 1 184 ? -11.323 -2.618 45.637 1.00 78.38 184 LYS A CA 1
ATOM 1514 C C . LYS A 1 184 ? -12.274 -1.446 45.430 1.00 78.38 184 LYS A C 1
ATOM 1516 O O . LYS A 1 184 ? -11.820 -0.347 45.114 1.00 78.38 184 LYS A O 1
ATOM 1521 N N . SER A 1 185 ? -13.570 -1.666 45.653 1.00 79.31 185 SER A N 1
ATOM 1522 C CA . SER A 1 185 ? -14.532 -0.564 45.678 1.00 79.31 185 SER A CA 1
ATOM 1523 C C . SER A 1 185 ? -14.104 0.468 46.721 1.00 79.31 185 SER A C 1
ATOM 1525 O O . SER A 1 185 ? -13.950 0.153 47.904 1.00 79.31 185 SER A O 1
ATOM 1527 N N . ILE A 1 186 ? -13.907 1.703 46.271 1.00 88.00 186 ILE A N 1
ATOM 1528 C CA . ILE A 1 186 ? -13.660 2.857 47.141 1.00 88.00 186 ILE A CA 1
ATOM 1529 C C . ILE A 1 186 ? -14.969 3.487 47.630 1.00 88.00 186 ILE A C 1
ATOM 1531 O O . ILE A 1 186 ? -14.961 4.191 48.636 1.00 88.00 186 ILE A O 1
ATOM 1535 N N . THR A 1 187 ? -16.076 3.200 46.942 1.00 90.00 187 THR A N 1
ATOM 1536 C CA . THR A 1 187 ? -17.399 3.781 47.181 1.00 90.00 187 THR A CA 1
ATOM 1537 C C . THR A 1 187 ? -18.253 2.849 48.035 1.00 90.00 187 THR A C 1
ATOM 1539 O O . THR A 1 187 ? -18.266 1.629 47.833 1.00 90.00 187 THR A O 1
ATOM 1542 N N . ARG A 1 188 ? -18.996 3.426 48.976 1.00 90.50 188 ARG A N 1
ATOM 1543 C CA . ARG A 1 188 ? -19.981 2.754 49.829 1.00 90.50 188 ARG A CA 1
ATOM 1544 C C . ARG A 1 188 ? -21.370 3.350 49.618 1.00 90.50 188 ARG A C 1
ATOM 1546 O O . ARG A 1 188 ? -21.515 4.498 49.207 1.00 90.50 188 ARG A O 1
ATOM 1553 N N . VAL A 1 189 ? -22.399 2.572 49.945 1.00 92.00 189 VAL A N 1
ATOM 1554 C CA . VAL A 1 189 ? -23.785 3.060 49.947 1.00 92.00 189 VAL A CA 1
ATOM 1555 C C . VAL A 1 189 ? -23.898 4.270 50.879 1.00 92.00 189 VAL A C 1
ATOM 1557 O O . VAL A 1 189 ? -23.425 4.237 52.015 1.00 92.00 189 VAL A O 1
ATOM 1560 N N . GLY A 1 190 ? -24.518 5.337 50.384 1.00 89.44 190 GLY A N 1
ATOM 1561 C CA . GLY A 1 190 ? -24.643 6.635 51.038 1.00 89.44 190 GLY A CA 1
ATOM 1562 C C . GLY A 1 190 ? -23.568 7.653 50.642 1.00 89.44 190 GLY A C 1
ATOM 1563 O O . GLY A 1 190 ? -23.755 8.842 50.941 1.00 89.44 190 GLY A O 1
ATOM 1564 N N . ASP A 1 191 ? -22.494 7.234 49.964 1.00 95.69 191 ASP A N 1
ATOM 1565 C CA . ASP A 1 191 ? -21.447 8.139 49.483 1.00 95.69 191 ASP A CA 1
ATOM 1566 C C . ASP A 1 191 ? -21.969 9.014 48.344 1.00 95.69 191 ASP A C 1
ATOM 1568 O O . ASP A 1 191 ? -22.535 8.531 47.358 1.00 95.69 191 ASP A O 1
ATOM 1572 N N . LEU A 1 192 ? -21.742 10.317 48.491 1.00 94.94 192 LEU A N 1
ATOM 1573 C CA . LEU A 1 192 ? -22.076 11.337 47.511 1.00 94.94 192 LEU A CA 1
ATOM 1574 C C . LEU A 1 192 ? -20.783 11.886 46.908 1.00 94.94 192 LEU A C 1
ATOM 1576 O O . LEU A 1 192 ? -19.955 12.459 47.615 1.00 94.94 192 LEU A O 1
ATOM 1580 N N . TRP A 1 193 ? -20.650 11.736 45.600 1.00 95.50 193 TRP A N 1
ATOM 1581 C CA . TRP A 1 193 ? -19.553 12.261 44.804 1.00 95.50 193 TRP A CA 1
ATOM 1582 C C . TRP A 1 193 ? -19.976 13.571 44.145 1.00 95.50 193 TRP A C 1
ATOM 1584 O O . TRP A 1 193 ? -21.021 13.633 43.495 1.00 95.50 193 TRP A O 1
ATOM 1594 N N . GLU A 1 194 ? -19.154 14.607 44.295 1.00 93.19 194 GLU A N 1
ATOM 1595 C CA . GLU A 1 194 ? -19.344 15.908 43.652 1.00 93.19 194 GLU A CA 1
ATOM 1596 C C . GLU A 1 194 ? -18.309 16.075 42.535 1.00 93.19 194 GLU A C 1
ATOM 1598 O O . GLU A 1 194 ? -17.099 16.007 42.753 1.00 93.19 194 GLU A O 1
ATOM 1603 N N . LEU A 1 195 ? -18.807 16.252 41.316 1.00 89.19 195 LEU A N 1
ATOM 1604 C CA . LEU A 1 195 ? -18.056 16.336 40.068 1.00 89.19 195 LEU A CA 1
ATOM 1605 C C . LEU A 1 195 ? -18.322 17.716 39.454 1.00 89.19 195 LEU A C 1
ATOM 1607 O O . LEU A 1 195 ? -19.050 17.851 38.469 1.00 89.19 195 LEU A O 1
ATOM 1611 N N . ASN A 1 196 ? -17.759 18.755 40.075 1.00 89.25 196 ASN A N 1
ATOM 1612 C CA . ASN A 1 196 ? -18.099 20.158 39.811 1.00 89.25 196 ASN A CA 1
ATOM 1613 C C . ASN A 1 196 ? -19.604 20.417 40.013 1.00 89.25 196 ASN A C 1
ATOM 1615 O O . ASN A 1 196 ? -20.099 20.300 41.128 1.00 89.25 196 ASN A O 1
ATOM 1619 N N . GLU A 1 197 ? -20.336 20.761 38.952 1.00 88.06 197 GLU A N 1
ATOM 1620 C CA . GLU A 1 197 ? -21.779 21.032 39.005 1.00 88.06 197 GLU A CA 1
ATOM 1621 C C . GLU A 1 197 ? -22.630 19.748 39.040 1.00 88.06 197 GLU A C 1
ATOM 1623 O O . GLU A 1 197 ? -23.844 19.812 39.231 1.00 88.06 197 GLU A O 1
ATOM 1628 N N . HIS A 1 198 ? -22.016 18.573 38.866 1.00 92.44 198 HIS A N 1
ATOM 1629 C CA . HIS A 1 198 ? -22.709 17.286 38.845 1.00 92.44 198 HIS A CA 1
ATOM 1630 C C . HIS A 1 198 ? -22.556 16.533 40.167 1.00 92.44 198 HIS A C 1
ATOM 1632 O O . HIS A 1 198 ? -21.524 16.607 40.831 1.00 92.44 198 HIS A O 1
ATOM 1638 N N . ARG A 1 199 ? -23.581 15.761 40.540 1.00 93.44 199 ARG A N 1
ATOM 1639 C CA . ARG A 1 199 ? -23.603 14.966 41.774 1.00 93.44 199 ARG A CA 1
ATOM 1640 C C . ARG A 1 199 ? -24.003 13.529 41.467 1.00 93.44 199 ARG A C 1
ATOM 1642 O O . ARG A 1 199 ? -24.912 13.302 40.673 1.00 93.44 199 ARG A O 1
ATOM 1649 N N . VAL A 1 200 ? -23.334 12.571 42.106 1.00 94.75 200 VAL A N 1
ATOM 1650 C CA . VAL A 1 200 ? -23.603 11.132 41.966 1.00 94.75 200 VAL A CA 1
ATOM 1651 C C . VAL A 1 200 ? -23.677 10.511 43.354 1.00 94.75 200 VAL A C 1
ATOM 1653 O O . VAL A 1 200 ? -22.724 10.595 44.124 1.00 94.75 200 VAL A O 1
ATOM 1656 N N . LEU A 1 201 ? -24.803 9.884 43.686 1.00 95.06 201 LEU A N 1
ATOM 1657 C CA . LEU A 1 201 ? -24.992 9.174 44.950 1.00 95.06 201 LEU A CA 1
ATOM 1658 C C . LEU A 1 201 ? -24.960 7.667 44.693 1.00 95.06 201 LEU A C 1
ATOM 1660 O O . LEU A 1 201 ? -25.715 7.166 43.862 1.00 95.06 201 LEU A O 1
ATOM 1664 N N . CYS A 1 202 ? -24.131 6.938 45.438 1.00 95.06 202 CYS A N 1
ATOM 1665 C CA . CYS A 1 202 ? -24.252 5.486 45.520 1.00 95.06 202 CYS A CA 1
ATOM 1666 C C . CYS A 1 202 ? -25.381 5.160 46.503 1.00 95.06 202 CYS A C 1
ATOM 1668 O O . CYS A 1 202 ? -25.182 5.245 47.712 1.00 95.06 202 CYS A O 1
ATOM 1670 N N . GLY A 1 203 ? -26.577 4.856 46.005 1.00 90.44 203 GLY A N 1
ATOM 1671 C CA . GLY A 1 203 ? -27.767 4.749 46.844 1.00 90.44 203 GLY A CA 1
ATOM 1672 C C . GLY A 1 203 ? -28.940 4.044 46.176 1.00 90.44 203 GLY A C 1
ATOM 1673 O O . GLY A 1 203 ? -28.841 3.599 45.034 1.00 90.44 203 GLY A O 1
ATOM 1674 N N . ASP A 1 204 ? -30.047 3.950 46.905 1.00 88.75 204 ASP A N 1
ATOM 1675 C CA . ASP A 1 204 ? -31.311 3.408 46.405 1.00 88.75 204 ASP A CA 1
ATOM 1676 C C . ASP A 1 204 ? -32.157 4.541 45.811 1.00 88.75 204 ASP A C 1
ATOM 1678 O O . ASP A 1 204 ? -32.542 5.480 46.506 1.00 88.75 204 ASP A O 1
ATOM 1682 N N . SER A 1 205 ? -32.451 4.464 44.513 1.00 87.00 205 SER A N 1
ATOM 1683 C CA . SER A 1 205 ? -33.270 5.461 43.815 1.00 87.00 205 SER A CA 1
ATOM 1684 C C . SER A 1 205 ? -34.762 5.384 44.168 1.00 87.00 205 SER A C 1
ATOM 1686 O O . SER A 1 205 ? -35.520 6.278 43.785 1.00 87.00 205 SER A O 1
ATOM 1688 N N . THR A 1 206 ? -35.191 4.352 44.903 1.00 84.88 206 THR A N 1
ATOM 1689 C CA . THR A 1 206 ? -36.550 4.223 45.453 1.00 84.88 206 THR A CA 1
ATOM 1690 C C . THR A 1 206 ? -36.693 4.848 46.845 1.00 84.88 206 THR A C 1
ATOM 1692 O O . THR A 1 206 ? -37.817 5.066 47.305 1.00 84.88 206 THR A O 1
ATOM 1695 N N . ASP A 1 207 ? -35.578 5.195 47.495 1.00 90.88 207 ASP A N 1
ATOM 1696 C CA . ASP A 1 207 ? -35.545 5.857 48.797 1.00 90.88 207 ASP A CA 1
ATOM 1697 C C . ASP A 1 207 ? -35.620 7.384 48.634 1.00 90.88 207 ASP A C 1
ATOM 1699 O O . ASP A 1 207 ? -34.705 8.044 48.131 1.00 90.88 207 ASP A O 1
ATOM 1703 N N . ALA A 1 208 ? -36.733 7.960 49.089 1.00 91.94 208 ALA A N 1
ATOM 1704 C CA . ALA A 1 208 ? -36.992 9.389 48.982 1.00 91.94 208 ALA A CA 1
ATOM 1705 C C . ALA A 1 208 ? -35.959 10.251 49.731 1.00 91.94 208 ALA A C 1
ATOM 1707 O O . ALA A 1 208 ? -35.616 11.327 49.234 1.00 91.94 208 ALA A O 1
ATOM 1708 N N . GLU A 1 209 ? -35.435 9.796 50.874 1.00 93.44 209 GLU A N 1
ATOM 1709 C CA . GLU A 1 209 ? -34.450 10.557 51.658 1.00 93.44 209 GLU A CA 1
ATOM 1710 C C . GLU A 1 209 ? -33.103 10.624 50.925 1.00 93.44 209 GLU A C 1
ATOM 1712 O O . GLU A 1 209 ? -32.422 11.655 50.914 1.00 93.44 209 GLU A O 1
ATOM 1717 N N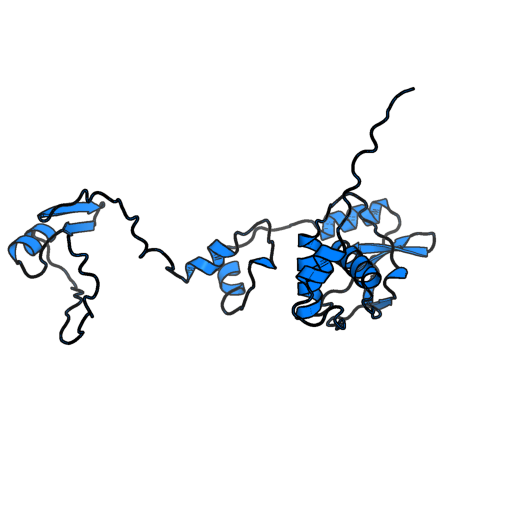 . GLN A 1 210 ? -32.727 9.536 50.249 1.00 94.25 210 GLN A N 1
ATOM 1718 C CA . GLN A 1 210 ? -31.505 9.476 49.447 1.00 94.25 210 GLN A CA 1
ATOM 1719 C C . GLN A 1 210 ? -31.605 10.343 48.192 1.00 94.25 210 GLN A C 1
ATOM 1721 O O . GLN A 1 210 ? -30.668 11.083 47.874 1.00 94.25 210 GLN A O 1
ATOM 1726 N N . VAL A 1 211 ? -32.754 10.321 47.513 1.00 93.44 211 VAL A N 1
ATOM 1727 C CA . VAL A 1 211 ? -33.009 11.219 46.381 1.00 93.44 211 VAL A CA 1
ATOM 1728 C C . VAL A 1 211 ? -32.970 12.677 46.842 1.00 93.44 211 VAL A C 1
ATOM 1730 O O . VAL A 1 211 ? -32.305 13.493 46.210 1.00 93.44 211 VAL A O 1
ATOM 1733 N N . GLU A 1 212 ? -33.588 13.025 47.971 1.00 93.31 212 GLU A N 1
ATOM 1734 C CA . GLU A 1 212 ? -33.542 14.391 48.507 1.00 93.31 212 GLU A CA 1
ATOM 1735 C C . GLU A 1 212 ? -32.105 14.848 48.815 1.00 93.31 212 GLU A C 1
ATOM 1737 O O . GLU A 1 212 ? -31.702 15.954 48.431 1.00 93.31 212 GLU A O 1
ATOM 1742 N N . LYS A 1 213 ? -31.287 13.965 49.401 1.00 93.75 213 LYS A N 1
ATOM 1743 C CA . LYS A 1 213 ? -29.853 14.207 49.620 1.00 93.75 213 LYS A CA 1
ATOM 1744 C C . LYS A 1 213 ? -29.104 14.477 48.306 1.00 93.75 213 LYS A C 1
ATOM 1746 O O . LYS A 1 213 ? -28.328 15.439 48.239 1.00 93.75 213 LYS A O 1
ATOM 1751 N N . LEU A 1 214 ? -29.338 13.669 47.265 1.00 94.94 214 LEU A N 1
ATOM 1752 C CA . LEU A 1 214 ? -28.750 13.837 45.923 1.00 94.94 214 LEU A CA 1
ATOM 1753 C C . LEU A 1 214 ? -29.221 15.122 45.226 1.00 94.94 214 LEU A C 1
ATOM 1755 O O . LEU A 1 214 ? -28.482 15.697 44.429 1.00 94.94 214 LEU A O 1
ATOM 1759 N N . MET A 1 215 ? -30.422 15.597 45.545 1.00 94.56 215 MET A N 1
ATOM 1760 C CA . MET A 1 215 ? -30.995 16.802 44.951 1.00 94.56 215 MET A CA 1
ATOM 1761 C C . MET A 1 215 ? -30.592 18.097 45.681 1.00 94.56 215 MET A C 1
ATOM 1763 O O . MET A 1 215 ? -30.696 19.163 45.091 1.00 94.56 215 MET A O 1
ATOM 1767 N N . ALA A 1 216 ? -30.108 18.030 46.935 1.00 93.19 216 ALA A N 1
ATOM 1768 C CA . ALA A 1 216 ? -29.725 19.199 47.764 1.00 93.19 216 ALA A CA 1
ATOM 1769 C C . ALA A 1 216 ? -30.747 20.350 47.742 1.00 93.19 216 ALA A C 1
ATOM 1771 O O . ALA A 1 216 ? -30.390 21.521 47.650 1.00 93.19 216 ALA A O 1
ATOM 1772 N N . GLY A 1 217 ? -32.031 20.010 47.843 1.00 91.69 217 GLY A N 1
ATOM 1773 C CA . GLY A 1 217 ? -33.119 20.990 47.862 1.00 91.69 217 GLY A CA 1
ATOM 1774 C C . GLY A 1 217 ? -33.575 21.481 46.483 1.00 91.69 217 GLY A C 1
ATOM 1775 O O . GLY A 1 217 ? -34.621 22.122 46.404 1.00 91.69 217 GLY A O 1
ATOM 1776 N N . GLU A 1 218 ? -32.871 21.133 45.405 1.00 92.62 218 GLU A N 1
ATOM 1777 C CA . GLU A 1 218 ? -33.272 21.459 44.034 1.00 92.62 218 GLU A CA 1
ATOM 1778 C C . GLU A 1 218 ? -34.283 20.446 43.465 1.00 92.62 218 GLU A C 1
ATOM 1780 O O . GLU A 1 218 ? -34.477 19.340 43.981 1.00 92.62 218 GLU A O 1
ATOM 1785 N N . LYS A 1 219 ? -34.962 20.811 42.371 1.00 92.19 219 LYS A N 1
ATOM 1786 C CA . LYS A 1 219 ? -35.897 19.926 41.654 1.00 92.19 219 LYS A CA 1
ATOM 1787 C C . LYS A 1 219 ? -35.391 19.634 40.248 1.00 92.19 219 LYS A C 1
ATOM 1789 O O . LYS A 1 219 ? -34.988 20.535 39.524 1.00 92.19 219 LYS A O 1
ATOM 1794 N N . ALA A 1 220 ? -35.472 18.368 39.845 1.00 89.50 220 ALA A N 1
ATOM 1795 C CA . ALA A 1 220 ? -35.126 17.956 38.494 1.00 89.50 220 ALA A CA 1
ATOM 1796 C C . ALA A 1 220 ? -36.188 18.462 37.508 1.00 89.50 220 ALA A C 1
ATOM 1798 O O . ALA A 1 220 ? -37.385 18.279 37.733 1.00 89.50 220 ALA A O 1
ATOM 1799 N N . ASN A 1 221 ? -35.759 19.065 36.397 1.00 93.38 221 ASN A N 1
ATOM 1800 C CA . ASN A 1 221 ? -36.667 19.437 35.306 1.00 93.38 221 ASN A CA 1
ATOM 1801 C C . ASN A 1 221 ? -37.143 18.219 34.502 1.00 93.38 221 ASN A C 1
ATOM 1803 O O . ASN A 1 221 ? -38.218 18.254 33.908 1.00 93.38 221 ASN A O 1
ATOM 1807 N N . MET A 1 222 ? -36.338 17.157 34.470 1.00 88.25 222 MET A N 1
ATOM 1808 C CA . MET A 1 222 ? -36.604 15.918 33.750 1.00 88.25 222 MET A CA 1
ATOM 1809 C C . MET A 1 222 ? -35.915 14.762 34.475 1.00 88.25 222 MET A C 1
ATOM 1811 O O . MET A 1 222 ? -34.835 14.937 35.034 1.00 88.25 222 MET A O 1
ATOM 1815 N N . VAL A 1 223 ? -36.550 13.592 34.466 1.00 85.19 223 VAL A N 1
ATOM 1816 C CA . VAL A 1 223 ? -36.055 12.380 35.120 1.00 85.19 223 VAL A CA 1
ATOM 1817 C C . VAL A 1 223 ? -35.984 11.267 34.082 1.00 85.19 223 VAL A C 1
ATOM 1819 O O . VAL A 1 223 ? -36.988 10.954 33.444 1.00 85.19 223 VAL A O 1
ATOM 1822 N N . PHE A 1 224 ? -34.808 10.659 33.944 1.00 78.19 224 PHE A N 1
ATOM 1823 C CA . PHE A 1 224 ? -34.621 9.410 33.214 1.00 78.19 224 PHE A CA 1
ATOM 1824 C C . PHE A 1 224 ? -34.465 8.293 34.235 1.00 78.19 224 PHE A C 1
ATOM 1826 O O . PHE A 1 224 ? -33.611 8.364 35.115 1.00 78.19 224 PHE A O 1
ATOM 1833 N N . THR A 1 225 ? -35.316 7.283 34.137 1.00 74.06 225 THR A N 1
ATOM 1834 C CA . THR A 1 225 ? -35.215 6.068 34.946 1.00 74.06 225 THR A CA 1
ATOM 1835 C C . THR A 1 225 ? -35.154 4.893 33.993 1.00 74.06 225 THR A C 1
ATOM 1837 O O . THR A 1 225 ? -35.762 4.950 32.923 1.00 74.06 225 THR A O 1
ATOM 1840 N N . ASP A 1 226 ? -34.429 3.851 34.384 1.00 60.81 226 ASP A N 1
ATOM 1841 C CA . ASP A 1 226 ? -34.466 2.548 33.726 1.00 60.81 226 ASP A CA 1
ATOM 1842 C C . ASP A 1 226 ? -35.318 1.595 34.578 1.00 60.81 226 ASP A C 1
ATOM 1844 O O . ASP A 1 226 ? -34.789 0.833 35.390 1.00 60.81 226 ASP A O 1
ATOM 1848 N N . PRO A 1 227 ? -36.659 1.704 34.539 1.00 53.78 227 PRO A N 1
ATOM 1849 C CA . PRO A 1 227 ? -37.497 0.751 35.238 1.00 53.78 227 PRO A CA 1
ATOM 1850 C C . PRO A 1 227 ? -37.394 -0.595 34.519 1.00 53.78 227 PRO A C 1
ATOM 1852 O O . PRO A 1 227 ? -37.664 -0.649 33.317 1.00 53.78 227 PRO A O 1
ATOM 1855 N N . PRO A 1 228 ? -37.167 -1.727 35.199 1.00 59.72 228 PRO A N 1
ATOM 1856 C CA . PRO A 1 228 ? -37.649 -2.958 34.633 1.00 59.72 228 PRO A CA 1
ATOM 1857 C C . PRO A 1 228 ? -39.125 -3.042 34.996 1.00 59.72 228 PRO A C 1
ATOM 1859 O O . PRO A 1 228 ? -39.484 -3.068 36.168 1.00 59.72 228 PRO A O 1
ATOM 1862 N N . TYR A 1 229 ? -39.985 -3.235 34.009 1.00 46.09 229 TYR A N 1
ATOM 1863 C CA . TYR A 1 229 ? -41.055 -4.192 34.244 1.00 46.09 229 TYR A CA 1
ATOM 1864 C C . TYR A 1 229 ? -41.048 -5.196 33.094 1.00 46.09 229 TYR A C 1
ATOM 1866 O O . TYR A 1 229 ? -41.584 -4.933 32.023 1.00 46.09 229 TYR A O 1
ATOM 1874 N N . GLY A 1 230 ? -40.407 -6.352 33.317 1.00 44.97 230 GLY A N 1
ATOM 1875 C CA . GLY A 1 230 ? -40.550 -7.535 32.457 1.00 44.97 230 GLY A CA 1
ATOM 1876 C C . GLY A 1 230 ? -39.276 -8.145 31.867 1.00 44.97 230 GLY A C 1
ATOM 1877 O O . GLY A 1 230 ? -39.371 -9.213 31.266 1.00 44.97 230 GLY A O 1
ATOM 1878 N N . VAL A 1 231 ? -38.094 -7.549 32.046 1.00 46.72 231 VAL A N 1
ATOM 1879 C CA . VAL A 1 231 ? -36.840 -8.164 31.580 1.00 46.72 231 VAL A CA 1
ATOM 1880 C C . VAL A 1 231 ? -36.331 -9.113 32.665 1.00 46.72 231 VAL A C 1
ATOM 1882 O O . VAL A 1 231 ? -35.842 -8.681 33.707 1.00 46.72 231 VAL A O 1
ATOM 1885 N N . LYS A 1 232 ? -36.493 -10.425 32.454 1.00 43.22 232 LYS A N 1
ATOM 1886 C CA . LYS A 1 232 ? -35.714 -11.423 33.193 1.00 43.22 232 LYS A CA 1
ATOM 1887 C C . LYS A 1 232 ? -34.257 -11.212 32.799 1.00 43.22 232 LYS A C 1
ATOM 1889 O O . LYS A 1 232 ? -33.876 -11.559 31.689 1.00 43.22 232 LYS A O 1
ATOM 1894 N N . TYR A 1 233 ? -33.471 -10.623 33.688 1.00 51.88 233 TYR A N 1
ATOM 1895 C CA . TYR A 1 233 ? -32.030 -10.773 33.607 1.00 51.88 233 TYR A CA 1
ATOM 1896 C C . TYR A 1 233 ? -31.705 -12.193 34.058 1.00 51.88 233 TYR A C 1
ATOM 1898 O O . TYR A 1 233 ? -32.018 -12.589 35.186 1.00 51.88 233 TYR A O 1
ATOM 1906 N N . ASP A 1 234 ? -31.128 -12.974 33.155 1.00 44.28 234 ASP A N 1
ATOM 1907 C CA . ASP A 1 234 ? -30.620 -14.308 33.434 1.00 44.28 234 ASP A CA 1
ATOM 1908 C C . ASP A 1 234 ? -29.414 -14.141 34.367 1.00 44.28 234 ASP A C 1
ATOM 1910 O O . ASP A 1 234 ? -28.283 -13.949 33.933 1.00 44.28 234 ASP A O 1
ATOM 1914 N N . GLY A 1 235 ? -29.670 -14.117 35.676 1.00 44.28 235 GLY A N 1
ATOM 1915 C CA . GLY A 1 235 ? -28.682 -13.871 36.730 1.00 44.28 235 GLY A CA 1
ATOM 1916 C C . GLY A 1 235 ? -27.664 -15.000 36.924 1.00 44.28 235 GLY A C 1
ATOM 1917 O O . GLY A 1 235 ? -27.344 -15.349 38.060 1.00 44.28 235 GLY A O 1
ATOM 1918 N N . THR A 1 236 ? -27.136 -15.594 35.854 1.00 40.75 236 THR A N 1
ATOM 1919 C CA . THR A 1 236 ? -26.040 -16.570 35.918 1.00 40.75 236 THR A CA 1
ATOM 1920 C C . THR A 1 236 ? -24.685 -15.882 36.067 1.00 40.75 236 THR A C 1
ATOM 1922 O O . THR A 1 236 ? -23.780 -16.120 35.283 1.00 40.75 236 THR A O 1
ATOM 1925 N N . HIS A 1 237 ? -24.537 -15.054 37.099 1.00 41.91 237 HIS A N 1
ATOM 1926 C CA . HIS A 1 237 ? -23.242 -14.711 37.691 1.00 41.91 237 HIS A CA 1
ATOM 1927 C C . HIS A 1 237 ? -23.399 -14.608 39.214 1.00 41.91 237 HIS A C 1
ATOM 1929 O O . HIS A 1 237 ? -23.088 -13.604 39.841 1.00 41.91 237 HIS A O 1
ATOM 1935 N N . LEU A 1 238 ? -23.915 -15.680 39.819 1.00 36.78 238 LEU A N 1
ATOM 1936 C CA . LEU A 1 238 ? -23.643 -15.981 41.220 1.00 36.78 238 LEU A CA 1
ATOM 1937 C C . LEU A 1 238 ? -22.320 -16.749 41.255 1.00 36.78 238 LEU A C 1
ATOM 1939 O O . LEU A 1 238 ? -22.297 -17.960 41.045 1.00 36.78 238 LEU A O 1
ATOM 1943 N N . SER A 1 239 ? -21.212 -16.047 41.488 1.00 35.81 239 SER A N 1
ATOM 1944 C CA . SER A 1 239 ? -20.026 -16.685 42.053 1.00 35.81 239 SER A CA 1
ATOM 1945 C C . SER A 1 239 ? -20.353 -17.030 43.504 1.00 35.81 239 SER A C 1
ATOM 1947 O O . SER A 1 239 ? -20.436 -16.158 44.367 1.00 35.81 239 SER A O 1
ATOM 1949 N N . SER A 1 240 ? -20.644 -18.305 43.731 1.00 35.81 240 SER A N 1
ATOM 1950 C CA . SER A 1 240 ? -20.684 -18.915 45.051 1.00 35.81 240 SER A CA 1
ATOM 1951 C C . SER A 1 240 ? -19.268 -19.091 45.601 1.00 35.81 240 SER A C 1
ATOM 1953 O O . SER A 1 240 ? -18.414 -19.607 44.880 1.00 35.81 240 SER A O 1
ATOM 1955 N N . GLU A 1 241 ? -19.150 -18.767 46.893 1.00 34.09 241 GLU A N 1
ATOM 1956 C CA . GLU A 1 241 ? -18.033 -18.941 47.848 1.00 34.09 241 GLU A CA 1
ATOM 1957 C C . GLU A 1 241 ? -16.993 -17.817 47.943 1.00 34.09 241 GLU A C 1
ATOM 1959 O O . GLU A 1 241 ? -16.244 -17.564 46.977 1.00 34.09 241 GLU A O 1
#

InterPro domains:
  IPR002052 DNA methylase, N-6 adenine-specific, conserved site [PS00092] (223-229)
  IPR029063 S-adenosyl-L-methionine-dependent methyltransferase superfamily [G3DSA:3.40.50.150] (188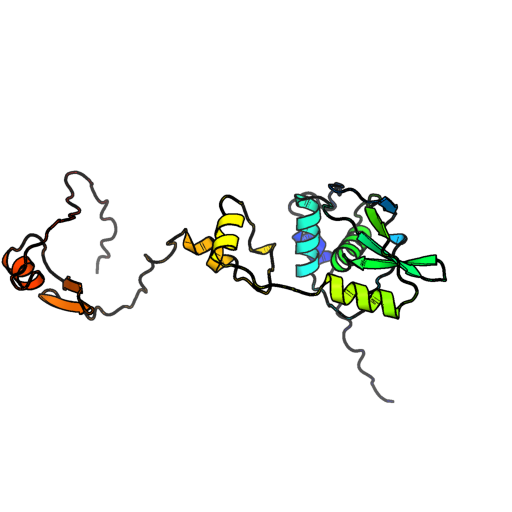-240)
  IPR029063 S-adenosyl-L-methionine-dependent methyltransferase superfamily [SSF53335] (190-234)

Secondary structure (DSSP, 8-state):
-------------HHHHHHTTGGG-SSPPPPB----SEEE-GGGEEESSGGGS---HHHHHHHHHHHHHH-B-SPEEEEE-TTS-EEEEE-HHHHHHHHHHHHTT----PEEEEE---SSHHHHHHHHHHHT---S---HHHHHHHHTT----GGG---TT--HHHHHHTT---STT---TT------TT-EEEETTEEEE-S-TT-HHHHHHHHTT---S-------SS-----------

Solvent-accessible surface area (backbone atoms only — not comparable to full-atom values): 15634 Å² total; per-residue (Å²): 135,83,87,72,78,82,74,82,74,89,71,75,55,63,67,62,42,50,58,80,42,47,92,69,59,64,69,53,83,68,46,78,58,47,72,44,87,43,69,40,56,71,86,64,50,40,85,60,72,69,88,78,67,86,80,54,55,65,56,38,45,41,52,49,50,49,30,63,76,60,18,46,54,65,48,34,35,28,34,57,47,99,82,72,50,35,23,37,67,42,54,66,68,56,53,52,36,52,54,51,39,41,74,70,70,27,68,78,68,66,44,31,26,39,83,48,90,46,96,44,74,67,52,43,51,57,49,46,53,55,74,70,53,81,80,82,79,87,54,70,66,63,49,44,61,69,50,58,94,56,93,72,64,63,92,69,56,88,52,97,90,54,61,64,66,64,60,61,43,74,82,48,89,80,60,82,83,66,71,67,96,82,71,77,78,87,76,50,82,73,42,72,46,74,60,84,95,42,72,49,61,42,68,58,90,85,39,66,70,54,47,47,63,65,40,72,85,56,79,79,95,73,85,90,79,86,77,80,87,82,77,82,72,83,74,85,77,74,83,80,132